Protein AF-A0A7W1LJZ8-F1 (afdb_monomer)

Sequence (219 aa):
MTGTGGAAAAEMPLIHRIFRSEFAGLGRLVTEVDPADEARVSAVADHLRFMLDGLHMHHTTEDDLVWPQLLERAGMDAPKVERMEQQHQRIDAAVAGIRTAAATWTSAAAPDTAAALAERIGEFLGTLTEHLDEEERDVVPLIDEHLSEEEWAQVGCAGFAKFTPAQRWIATGQMVEVATDEEAAMMFGKLPPPVKVLWRLVGKRKYRRYIEPIRGARP

Mean predicted aligned error: 3.7 Å

pLDDT: mean 94.24, std 9.87, range [35.75, 98.69]

Foldseek 3Di:
DPDPADPLLLPLVLLLLLLLVQLVVLLVLLQPDDLVPLVLLVLSLVSLVLSLVLVLLLLVLCVVQPLVQCCVFVVVLNVLSVVLVVLVVVLVVLSVVLNVLSVVCSVRPDNVSSNVSSVSSVVSSVSSVVSSVSCSPRPSSSCRVRPDPVSVVVSVVSSLVPDDPLVNLQSLQSSVVRDDPVSNCVVCVPDDPVVVVCCVPPSNVSNCVSCCSNNNDDD

Nearest PDB structures (foldseek):
  3cax-assembly1_A-2  TM=5.804E-01  e=1.345E-02  Pyrococcus furiosus DSM 3638
  6xz3-assembly1_A-2  TM=7.331E-01  e=3.432E+00  Homo sapiens
  8dt0-assembly1_A  TM=6.330E-01  e=3.138E+00  synthetic construct
  8dt0-assembly2_B  TM=6.319E-01  e=7.336E+00  synthetic construct
  8uao-assembly1_B  TM=4.269E-01  e=8.388E+00  synthetic construct

Secondary structure (DSSP, 8-state):
------HHHHHHHHHHHHHHHHHHHHHHHHHHS-TT-HHHHHHHHHHHHHHHHHHHHHHHHHHHHTHHHHHHH-GGGHHHHHHHHHHHHHHHHHHHHHHHHHHHHHHS--HHHHHHHHHHHHHHHHHHHHHHHHHHHHTHHHHHHHS-HHHHHHHHHHHHHTS-HHHHHHHHHHHHHHS-HHHHHHHHHTS-HHHHHHIIIIIHHHHHHHHHHHH----

Radius of gyration: 18.27 Å; Cα contacts (8 Å, |Δi|>4): 179; chains: 1; bounding box: 45×28×55 Å

Solvent-accessible surface area (backbone atoms only — not comparable to full-atom values): 11909 Å² total; per-residue (Å²): 133,88,74,75,71,44,70,44,58,66,44,50,64,53,57,51,47,40,54,57,54,47,47,62,46,46,30,49,48,49,61,70,52,58,58,85,40,57,68,42,52,50,43,42,52,51,48,51,50,51,51,56,51,52,49,52,44,46,53,54,35,38,62,72,64,42,47,62,55,41,56,73,66,45,63,90,51,27,69,61,52,59,48,48,60,57,48,50,57,54,50,53,53,48,50,53,51,45,53,52,33,47,51,51,20,73,76,51,54,38,74,68,38,22,46,56,34,23,50,49,38,50,57,43,47,52,56,50,48,57,50,53,55,46,41,61,67,71,42,30,59,52,45,43,72,72,45,52,74,66,59,50,51,49,48,56,49,54,41,58,59,74,45,53,83,71,48,47,31,44,56,53,42,48,46,55,73,71,39,53,76,66,56,41,50,54,62,56,61,79,49,59,71,69,57,57,51,43,35,70,76,44,28,56,60,53,23,47,69,61,46,31,68,52,74,46,80,78,132

Structure (mmCIF, N/CA/C/O backbone):
data_AF-A0A7W1LJZ8-F1
#
_entry.id   AF-A0A7W1LJZ8-F1
#
loop_
_atom_site.group_PDB
_atom_site.id
_atom_site.type_symbol
_atom_site.label_atom_id
_atom_site.label_alt_id
_atom_site.label_comp_id
_atom_site.label_asym_id
_atom_site.label_entity_id
_atom_site.label_seq_id
_atom_site.pdbx_PDB_ins_code
_atom_site.Cartn_x
_atom_site.Cartn_y
_atom_site.Cartn_z
_atom_site.occupancy
_atom_site.B_iso_or_equiv
_atom_site.auth_seq_id
_atom_site.auth_comp_id
_atom_site.auth_asym_id
_atom_site.auth_atom_id
_atom_site.pdbx_PDB_model_num
ATOM 1 N N . MET A 1 1 ? -18.505 -15.200 24.884 1.00 37.59 1 MET A N 1
ATOM 2 C CA . MET A 1 1 ? -18.980 -14.181 23.931 1.00 37.59 1 MET A CA 1
ATOM 3 C C . MET A 1 1 ? -18.088 -14.294 22.717 1.00 37.59 1 MET A C 1
ATOM 5 O O . MET A 1 1 ? -16.929 -13.926 22.792 1.00 37.59 1 MET A O 1
ATOM 9 N N . THR A 1 2 ? -18.563 -14.959 21.671 1.00 35.75 2 THR A N 1
ATOM 10 C CA . THR A 1 2 ? -17.856 -15.056 20.392 1.00 35.75 2 THR A CA 1
ATOM 11 C C . THR A 1 2 ? -18.054 -13.723 19.686 1.00 35.75 2 THR A C 1
ATOM 13 O O . THR A 1 2 ? -19.106 -13.507 19.087 1.00 35.75 2 THR A O 1
ATOM 16 N N . GLY A 1 3 ? -17.114 -12.797 19.881 1.00 38.31 3 GLY A N 1
ATOM 17 C CA . GLY A 1 3 ? -17.127 -11.507 19.206 1.00 38.31 3 GLY A CA 1
ATOM 18 C C . GLY A 1 3 ? -17.064 -11.736 17.703 1.00 38.31 3 GLY A C 1
ATOM 19 O O . GLY A 1 3 ? -16.081 -12.256 17.187 1.00 38.31 3 GLY A O 1
ATOM 20 N N . THR A 1 4 ? -18.141 -11.398 17.006 1.00 49.75 4 THR A N 1
ATOM 21 C CA . THR A 1 4 ? -18.045 -10.979 15.611 1.00 49.75 4 THR A CA 1
ATOM 22 C C . THR A 1 4 ? -17.114 -9.769 15.602 1.00 49.75 4 THR A C 1
ATOM 24 O O . THR A 1 4 ? -17.400 -8.819 16.330 1.00 49.75 4 THR A O 1
ATOM 27 N N . GLY A 1 5 ? -15.989 -9.841 14.883 1.00 61.69 5 GLY A N 1
ATOM 28 C CA . GLY A 1 5 ? -15.012 -8.747 14.810 1.00 61.69 5 GLY A CA 1
ATOM 29 C C . GLY A 1 5 ? -15.675 -7.413 14.457 1.00 61.69 5 GLY A C 1
ATOM 30 O O . GLY A 1 5 ? -16.715 -7.398 13.790 1.00 61.69 5 GLY A O 1
ATOM 31 N N . GLY A 1 6 ? -15.113 -6.317 14.964 1.00 86.75 6 GLY A N 1
ATOM 32 C CA . GLY A 1 6 ? -15.615 -4.970 14.728 1.00 86.75 6 GLY A CA 1
ATOM 33 C C . GLY A 1 6 ? -15.244 -4.451 13.339 1.00 86.75 6 GLY A C 1
ATOM 34 O O . GLY A 1 6 ? -14.882 -5.202 12.427 1.00 86.75 6 GLY A O 1
ATOM 35 N N . ALA A 1 7 ? -15.397 -3.142 13.147 1.00 90.88 7 ALA A N 1
ATOM 36 C CA . ALA A 1 7 ? -15.165 -2.508 11.855 1.00 90.88 7 ALA A CA 1
ATOM 37 C C . ALA A 1 7 ? -13.699 -2.630 11.400 1.00 90.88 7 ALA A C 1
ATOM 39 O O . ALA A 1 7 ? -13.453 -2.848 10.212 1.00 90.88 7 ALA A O 1
ATOM 40 N N . ALA A 1 8 ? -12.732 -2.574 12.323 1.00 94.06 8 ALA A N 1
ATOM 41 C CA . ALA A 1 8 ? -11.320 -2.707 11.983 1.00 94.06 8 ALA A CA 1
ATOM 42 C C . ALA A 1 8 ? -10.991 -4.126 11.508 1.00 94.06 8 ALA A C 1
ATOM 44 O O . ALA A 1 8 ? -10.378 -4.283 10.450 1.00 94.06 8 ALA A O 1
ATOM 45 N N . ALA A 1 9 ? -11.488 -5.158 12.203 1.00 94.56 9 ALA A N 1
ATOM 46 C CA . ALA A 1 9 ? -11.330 -6.552 11.780 1.00 94.56 9 ALA A CA 1
ATOM 47 C C . ALA A 1 9 ? -11.980 -6.867 10.423 1.00 94.56 9 ALA A C 1
ATOM 49 O O . ALA A 1 9 ? -11.554 -7.803 9.746 1.00 94.56 9 ALA A O 1
ATOM 50 N N . ALA A 1 10 ? -12.989 -6.100 10.001 1.00 92.50 10 ALA A N 1
ATOM 51 C CA . ALA A 1 10 ? -13.596 -6.242 8.678 1.00 92.50 10 ALA A CA 1
ATOM 52 C C . ALA A 1 10 ? -12.837 -5.483 7.570 1.00 92.50 10 ALA A C 1
ATOM 54 O O . ALA A 1 10 ? -12.875 -5.892 6.409 1.00 92.50 10 ALA A O 1
ATOM 55 N N . GLU A 1 11 ? -12.177 -4.369 7.897 1.00 95.31 11 GLU A N 1
ATOM 56 C CA . GLU A 1 11 ? -11.593 -3.443 6.915 1.00 95.31 11 GLU A CA 1
ATOM 57 C C . GLU A 1 11 ? -10.090 -3.626 6.701 1.00 95.31 11 GLU A C 1
ATOM 59 O O . GLU A 1 11 ? -9.646 -3.643 5.550 1.00 95.31 11 GLU A O 1
ATOM 64 N N . MET A 1 12 ? -9.310 -3.785 7.775 1.00 97.12 12 MET A N 1
ATOM 65 C CA . MET A 1 12 ? -7.845 -3.883 7.694 1.00 97.12 12 MET A CA 1
ATOM 66 C C . MET A 1 12 ? -7.392 -5.068 6.833 1.00 97.12 12 MET A C 1
ATOM 68 O O . MET A 1 12 ? -6.660 -4.839 5.866 1.00 97.12 12 MET A O 1
ATOM 72 N N . PRO A 1 13 ? -7.912 -6.302 7.019 1.00 97.44 13 PRO A N 1
ATOM 73 C CA . PRO A 1 13 ? -7.515 -7.427 6.172 1.00 97.44 13 PRO A CA 1
ATOM 74 C C . PRO A 1 13 ? -7.819 -7.211 4.684 1.00 97.44 13 PRO A C 1
ATOM 76 O O . PRO A 1 13 ? -7.082 -7.692 3.820 1.00 97.44 13 PRO A O 1
ATOM 79 N N . LEU A 1 14 ? -8.891 -6.478 4.355 1.00 97.38 14 LEU A N 1
ATOM 80 C CA . LEU A 1 14 ? -9.219 -6.139 2.971 1.00 97.38 14 LEU A CA 1
ATOM 81 C C . LEU A 1 14 ? -8.184 -5.178 2.374 1.00 97.38 14 LEU A C 1
ATOM 83 O O . LEU A 1 14 ? -7.712 -5.408 1.259 1.00 97.38 14 LEU A O 1
ATOM 87 N N . ILE A 1 15 ? -7.820 -4.122 3.106 1.00 97.25 15 ILE A N 1
ATOM 88 C CA . ILE A 1 15 ? -6.793 -3.158 2.683 1.00 97.25 15 ILE A CA 1
ATOM 89 C C . ILE A 1 15 ? -5.443 -3.869 2.532 1.00 97.25 15 ILE A C 1
ATOM 91 O O . ILE A 1 15 ? -4.799 -3.764 1.487 1.00 97.25 15 ILE A O 1
ATOM 95 N N . HIS A 1 16 ? -5.054 -4.682 3.512 1.00 98.62 16 HIS A N 1
ATOM 96 C CA . HIS A 1 16 ? -3.787 -5.409 3.503 1.00 98.62 16 HIS A CA 1
ATOM 97 C C . HIS A 1 16 ? -3.702 -6.418 2.350 1.00 98.62 16 HIS A C 1
ATOM 99 O O . HIS A 1 16 ? -2.638 -6.624 1.758 1.00 98.62 16 HIS A O 1
ATOM 105 N N . ARG A 1 17 ? -4.830 -7.029 1.961 1.00 98.25 17 ARG A N 1
ATOM 106 C CA . ARG A 1 17 ? -4.904 -7.917 0.788 1.00 98.25 17 ARG A CA 1
ATOM 107 C C . ARG A 1 17 ? -4.565 -7.193 -0.514 1.00 98.25 17 ARG A C 1
ATOM 109 O O . ARG A 1 17 ? -3.970 -7.816 -1.396 1.00 98.25 17 ARG A O 1
ATOM 116 N N . ILE A 1 18 ? -4.881 -5.898 -0.627 1.00 98.19 18 ILE A N 1
ATOM 117 C CA . ILE A 1 18 ? -4.463 -5.075 -1.771 1.00 98.19 18 ILE A CA 1
ATOM 118 C C . ILE A 1 18 ? -2.936 -5.059 -1.838 1.00 98.19 18 ILE A C 1
ATOM 120 O O . ILE A 1 18 ? -2.376 -5.458 -2.855 1.00 98.19 18 ILE A O 1
ATOM 124 N N . PHE A 1 19 ? -2.253 -4.680 -0.753 1.00 98.56 19 PHE A N 1
ATOM 125 C CA . PHE A 1 19 ? -0.790 -4.606 -0.737 1.00 98.56 19 PHE A CA 1
ATOM 126 C C . PHE A 1 19 ? -0.137 -5.955 -1.044 1.00 98.56 19 PHE A C 1
ATOM 128 O O . PHE A 1 19 ? 0.712 -6.028 -1.936 1.00 98.56 19 PHE A O 1
ATOM 135 N N . ARG A 1 20 ? -0.589 -7.035 -0.390 1.00 98.25 20 ARG A N 1
ATOM 136 C CA . ARG A 1 20 ? -0.075 -8.392 -0.644 1.00 98.25 20 ARG A CA 1
ATOM 137 C C . ARG A 1 20 ? -0.218 -8.783 -2.119 1.00 98.25 20 ARG A C 1
ATOM 139 O O . ARG A 1 20 ? 0.751 -9.214 -2.744 1.00 98.25 20 ARG A O 1
ATOM 146 N N . SER A 1 21 ? -1.410 -8.606 -2.694 1.00 96.94 21 SER A N 1
ATOM 147 C CA . SER A 1 21 ? -1.686 -8.972 -4.090 1.00 96.94 21 SER A CA 1
ATOM 148 C C . SER A 1 21 ? -0.890 -8.122 -5.084 1.00 96.94 21 SER A C 1
ATOM 150 O O . SER A 1 21 ? -0.349 -8.642 -6.063 1.00 96.94 21 SER A O 1
ATOM 152 N N . GLU A 1 22 ? -0.821 -6.814 -4.852 1.00 97.38 22 GLU A N 1
ATOM 153 C CA . GLU A 1 22 ? -0.192 -5.865 -5.768 1.00 97.38 22 GLU A CA 1
ATOM 154 C C . GLU A 1 22 ? 1.328 -6.003 -5.792 1.00 97.38 22 GLU A C 1
ATOM 156 O O . GLU A 1 22 ? 1.901 -6.121 -6.874 1.00 97.38 22 GLU A O 1
ATOM 161 N N . PHE A 1 23 ? 1.995 -6.075 -4.635 1.00 98.19 23 PHE A N 1
ATOM 162 C CA . PHE A 1 23 ? 3.450 -6.258 -4.601 1.00 98.19 23 PHE A CA 1
ATOM 163 C C . PHE A 1 23 ? 3.869 -7.630 -5.150 1.00 98.19 23 PHE A C 1
ATOM 165 O O . PHE A 1 23 ? 4.846 -7.713 -5.898 1.00 98.19 23 PHE A O 1
ATOM 172 N N . ALA A 1 24 ? 3.080 -8.685 -4.903 1.00 94.88 24 ALA A N 1
ATOM 173 C CA . ALA A 1 24 ? 3.297 -9.988 -5.537 1.00 94.88 24 ALA A CA 1
ATOM 174 C C . ALA A 1 24 ? 3.168 -9.925 -7.070 1.00 94.88 24 ALA A C 1
ATOM 176 O O . ALA A 1 24 ? 3.913 -10.592 -7.790 1.00 94.88 24 ALA A O 1
ATOM 177 N N . GLY A 1 25 ? 2.212 -9.145 -7.584 1.00 96.25 25 GLY A N 1
ATOM 178 C CA . GLY A 1 25 ? 2.038 -8.916 -9.018 1.00 96.25 25 GLY A CA 1
ATOM 179 C C . GLY A 1 25 ? 3.164 -8.081 -9.629 1.00 96.25 25 GLY A C 1
ATOM 180 O O . GLY A 1 25 ? 3.701 -8.450 -10.672 1.00 96.25 25 GLY A O 1
ATOM 181 N N . LEU A 1 26 ? 3.551 -6.991 -8.967 1.00 97.44 26 LEU A N 1
ATOM 182 C CA . LEU A 1 26 ? 4.568 -6.045 -9.427 1.00 97.44 26 LEU A CA 1
ATOM 183 C C . LEU A 1 26 ? 5.937 -6.700 -9.629 1.00 97.44 26 LEU A C 1
ATOM 185 O O . LEU A 1 26 ? 6.568 -6.443 -10.651 1.00 97.44 26 LEU A O 1
ATOM 189 N N . GLY A 1 27 ? 6.363 -7.594 -8.728 1.00 94.25 27 GLY A N 1
ATOM 190 C CA . GLY A 1 27 ? 7.623 -8.329 -8.900 1.00 94.25 27 GLY A CA 1
ATOM 191 C C . GLY A 1 27 ? 7.672 -9.139 -10.206 1.00 94.25 27 GLY A C 1
ATOM 192 O O . GLY A 1 27 ? 8.699 -9.173 -10.882 1.00 94.25 27 GLY A O 1
ATOM 193 N N . ARG A 1 28 ? 6.539 -9.728 -10.619 1.00 95.19 28 ARG A N 1
ATOM 194 C CA . ARG A 1 28 ? 6.430 -10.430 -11.911 1.00 95.19 28 ARG A CA 1
ATOM 195 C C . ARG A 1 28 ? 6.372 -9.460 -13.085 1.00 95.19 28 ARG A C 1
ATOM 197 O O . ARG A 1 28 ? 7.121 -9.615 -14.040 1.00 95.19 28 ARG A O 1
ATOM 204 N N . LEU A 1 29 ? 5.540 -8.423 -12.998 1.00 96.62 29 LEU A N 1
ATOM 205 C CA . LEU A 1 29 ? 5.370 -7.450 -14.084 1.00 96.62 29 LEU A CA 1
ATOM 206 C C . LEU A 1 29 ? 6.682 -6.758 -14.470 1.00 96.62 29 LEU A C 1
ATOM 208 O O . LEU A 1 29 ? 6.923 -6.536 -15.654 1.00 96.62 29 LEU A O 1
ATOM 212 N N . VAL A 1 30 ? 7.530 -6.450 -13.486 1.00 97.06 30 VAL A N 1
ATOM 213 C CA . VAL A 1 30 ? 8.853 -5.851 -13.712 1.00 97.06 30 VAL A CA 1
ATOM 214 C C . VAL A 1 30 ? 9.759 -6.763 -14.543 1.00 97.06 30 VAL A C 1
ATOM 216 O O . VAL A 1 30 ? 10.524 -6.260 -15.357 1.00 97.06 30 VAL A O 1
ATOM 219 N N . THR A 1 31 ? 9.683 -8.085 -14.370 1.00 96.19 31 THR A N 1
ATOM 220 C CA . THR A 1 31 ? 10.539 -9.036 -15.107 1.00 96.19 31 THR A CA 1
ATOM 221 C C . THR A 1 31 ? 9.946 -9.481 -16.445 1.00 96.19 31 THR A C 1
ATOM 223 O O . THR A 1 31 ? 10.689 -9.892 -17.331 1.00 96.19 31 THR A O 1
ATOM 226 N N . GLU A 1 32 ? 8.626 -9.383 -16.615 1.00 94.81 32 GLU A N 1
ATOM 227 C CA . GLU A 1 32 ? 7.910 -9.783 -17.836 1.00 94.81 32 GLU A CA 1
ATOM 228 C C . GLU A 1 32 ? 7.795 -8.675 -18.893 1.00 94.81 32 GLU A C 1
ATOM 230 O O . GLU A 1 32 ? 7.461 -8.950 -20.049 1.00 94.81 32 GLU A O 1
ATOM 235 N 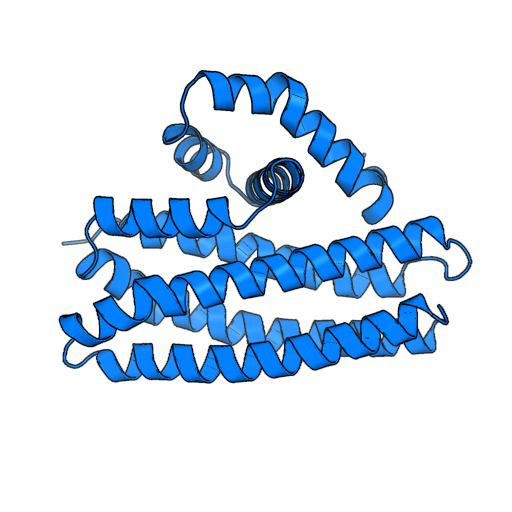N . VAL A 1 33 ? 7.991 -7.412 -18.513 1.00 95.00 33 VAL A N 1
ATOM 236 C CA . VAL A 1 33 ? 7.903 -6.287 -19.449 1.00 95.00 33 VAL A CA 1
ATOM 237 C C . VAL A 1 33 ? 9.088 -6.284 -20.413 1.00 95.00 33 VAL A C 1
ATOM 239 O O . VAL A 1 33 ? 10.237 -6.449 -20.010 1.00 95.00 33 VAL A O 1
ATOM 242 N N . ASP A 1 34 ? 8.799 -6.081 -21.699 1.00 95.38 34 ASP A N 1
ATOM 243 C CA . ASP A 1 34 ? 9.831 -5.868 -22.710 1.00 95.38 34 ASP A CA 1
ATOM 244 C C . ASP A 1 34 ? 10.564 -4.549 -22.401 1.00 95.38 34 ASP A C 1
ATOM 246 O O . ASP A 1 34 ? 9.910 -3.503 -22.374 1.00 95.38 34 ASP A O 1
ATOM 250 N N . PRO A 1 35 ? 11.894 -4.553 -22.178 1.00 95.44 35 PRO A N 1
ATOM 251 C CA . PRO A 1 35 ? 12.648 -3.329 -21.921 1.00 95.44 35 PRO A CA 1
ATOM 252 C C . PRO A 1 35 ? 12.555 -2.284 -23.043 1.00 95.44 35 PRO A C 1
ATOM 254 O O . PRO A 1 35 ? 12.786 -1.105 -22.783 1.00 95.44 35 PRO A O 1
ATOM 257 N N . ALA A 1 36 ? 12.222 -2.694 -24.274 1.00 96.12 36 ALA A N 1
ATOM 258 C CA . ALA A 1 36 ? 12.006 -1.783 -25.397 1.00 96.12 36 ALA A CA 1
ATOM 259 C C . ALA A 1 36 ? 10.617 -1.110 -25.387 1.00 96.12 36 ALA A C 1
ATOM 261 O O . ALA A 1 36 ? 10.405 -0.128 -26.100 1.00 96.12 36 ALA A O 1
ATOM 262 N N . ASP A 1 37 ? 9.666 -1.607 -24.589 1.00 96.19 37 ASP A N 1
ATOM 263 C CA . ASP A 1 37 ? 8.347 -0.997 -24.407 1.00 96.19 37 ASP A CA 1
ATOM 264 C C . ASP A 1 37 ? 8.405 0.073 -23.306 1.00 96.19 37 ASP A C 1
ATOM 266 O O . ASP A 1 37 ? 7.945 -0.116 -22.177 1.00 96.19 37 ASP A O 1
ATOM 270 N N . GLU A 1 38 ? 8.987 1.228 -23.645 1.00 95.94 38 GLU A N 1
ATOM 271 C CA . GLU A 1 38 ? 9.154 2.363 -22.724 1.00 95.94 38 GLU A CA 1
ATOM 272 C C . GLU A 1 38 ? 7.828 2.797 -22.074 1.00 95.94 38 GLU A C 1
ATOM 274 O O . GLU A 1 38 ? 7.790 3.178 -20.900 1.00 95.94 38 GLU A O 1
ATOM 279 N N . ALA A 1 39 ? 6.720 2.707 -22.818 1.00 95.69 39 ALA A N 1
ATOM 280 C CA . ALA A 1 39 ? 5.401 3.075 -22.320 1.00 95.69 39 ALA A CA 1
ATOM 281 C C . ALA A 1 39 ? 4.935 2.121 -21.212 1.00 95.69 39 ALA A C 1
ATOM 283 O O . ALA A 1 39 ? 4.439 2.573 -20.175 1.00 95.69 39 ALA A O 1
ATOM 284 N N . ARG A 1 40 ? 5.116 0.809 -21.400 1.00 96.06 40 ARG A N 1
ATOM 285 C CA . ARG A 1 40 ? 4.757 -0.189 -20.388 1.00 96.06 40 ARG A CA 1
ATOM 286 C C . ARG A 1 40 ? 5.716 -0.181 -19.201 1.00 96.06 40 ARG A C 1
ATOM 288 O O . ARG A 1 40 ? 5.242 -0.286 -18.071 1.00 96.06 40 ARG A O 1
ATOM 295 N N . VAL A 1 41 ? 7.018 0.023 -19.425 1.00 97.44 41 VAL A N 1
ATOM 296 C CA . VAL A 1 41 ? 8.004 0.240 -18.348 1.00 97.44 41 VAL A CA 1
ATOM 297 C C . VAL A 1 41 ? 7.565 1.407 -17.462 1.00 97.44 41 VAL A C 1
ATOM 299 O O . VAL A 1 41 ? 7.418 1.239 -16.250 1.00 97.44 41 VAL A O 1
ATOM 302 N N . SER A 1 42 ? 7.253 2.562 -18.063 1.00 96.88 42 SER A N 1
ATOM 303 C CA . SER A 1 42 ? 6.775 3.738 -17.325 1.00 96.88 42 SER A CA 1
ATOM 304 C C . SER A 1 42 ? 5.468 3.461 -16.581 1.00 96.88 42 SER A C 1
ATOM 306 O O . SER A 1 42 ? 5.330 3.860 -15.427 1.00 96.88 42 SER A O 1
ATOM 308 N N . ALA A 1 43 ? 4.511 2.763 -17.202 1.00 97.56 43 ALA A N 1
ATOM 309 C CA . ALA A 1 43 ? 3.230 2.450 -16.570 1.00 97.56 43 ALA A CA 1
ATOM 310 C C . ALA A 1 43 ? 3.393 1.544 -15.335 1.00 97.56 43 ALA A C 1
ATOM 312 O O . ALA A 1 43 ? 2.772 1.794 -14.300 1.00 97.56 43 ALA A O 1
ATOM 313 N N . VAL A 1 44 ? 4.246 0.517 -15.418 1.00 98.19 44 VAL A N 1
ATOM 314 C CA . VAL A 1 44 ? 4.564 -0.372 -14.289 1.00 98.19 44 VAL A CA 1
ATOM 315 C C . VAL A 1 44 ? 5.318 0.387 -13.192 1.00 98.19 44 VAL A C 1
ATOM 317 O O . VAL A 1 44 ? 4.977 0.242 -12.018 1.00 98.19 44 VAL A O 1
ATOM 320 N N . ALA A 1 45 ? 6.285 1.241 -13.547 1.00 98.06 45 ALA A N 1
ATOM 321 C CA . ALA A 1 45 ? 7.013 2.073 -12.587 1.00 98.06 45 ALA A CA 1
ATOM 322 C C . ALA A 1 45 ? 6.086 3.052 -11.844 1.00 98.06 45 ALA A C 1
ATOM 324 O O . ALA A 1 45 ? 6.150 3.174 -10.617 1.00 98.06 45 ALA A O 1
ATOM 325 N N . ASP A 1 46 ? 5.177 3.712 -12.565 1.00 98.06 46 ASP A N 1
ATOM 326 C CA . ASP A 1 46 ? 4.176 4.605 -11.980 1.00 98.06 46 ASP A CA 1
ATOM 327 C C . ASP A 1 46 ? 3.197 3.861 -11.070 1.00 98.06 46 ASP A C 1
ATOM 329 O O . ASP A 1 46 ? 2.784 4.392 -10.036 1.00 98.06 46 ASP A O 1
ATOM 333 N N . HIS A 1 47 ? 2.843 2.625 -11.423 1.00 98.50 47 HIS A N 1
ATOM 334 C CA . HIS A 1 47 ? 2.010 1.779 -10.579 1.00 98.50 47 HIS A CA 1
ATOM 335 C C . HIS A 1 47 ? 2.723 1.346 -9.299 1.00 98.50 47 HIS A C 1
ATOM 337 O O . HIS A 1 47 ? 2.152 1.463 -8.216 1.00 98.50 47 HIS A O 1
ATOM 343 N N . LEU A 1 48 ? 3.986 0.925 -9.400 1.00 98.69 48 LEU A N 1
ATOM 344 C CA . LEU A 1 48 ? 4.817 0.623 -8.237 1.00 98.69 48 LEU A CA 1
ATOM 345 C C . LEU A 1 48 ? 4.909 1.836 -7.308 1.00 98.69 48 LEU A C 1
ATOM 347 O O . LEU A 1 48 ? 4.685 1.711 -6.107 1.00 98.69 48 LEU A O 1
ATOM 351 N N . ARG A 1 49 ? 5.172 3.025 -7.860 1.00 98.50 49 ARG A N 1
ATOM 352 C CA . ARG A 1 49 ? 5.199 4.273 -7.088 1.00 98.50 49 ARG A CA 1
ATOM 353 C C . ARG A 1 49 ? 3.865 4.542 -6.399 1.00 98.50 49 ARG A C 1
ATOM 355 O O . ARG A 1 49 ? 3.864 4.830 -5.209 1.00 98.50 49 ARG A O 1
ATOM 362 N N . PHE A 1 50 ? 2.750 4.393 -7.113 1.00 98.50 50 PHE A N 1
ATOM 363 C CA . PHE A 1 50 ? 1.415 4.532 -6.532 1.00 98.50 50 PHE A CA 1
ATOM 364 C C . PHE A 1 50 ? 1.194 3.569 -5.353 1.00 98.50 50 PHE A C 1
ATOM 366 O O . PHE A 1 50 ? 0.664 3.989 -4.327 1.00 98.50 50 PHE A O 1
ATOM 373 N N . MET A 1 51 ? 1.632 2.312 -5.468 1.00 98.62 51 MET A N 1
ATOM 374 C CA . MET A 1 51 ? 1.508 1.324 -4.391 1.00 98.62 51 MET A CA 1
ATOM 375 C C . MET A 1 51 ? 2.375 1.649 -3.177 1.00 98.62 51 MET A C 1
ATOM 377 O O . MET A 1 51 ? 1.900 1.553 -2.048 1.00 98.62 51 MET A O 1
ATOM 381 N N . LEU A 1 52 ? 3.622 2.072 -3.396 1.00 98.69 52 LEU A N 1
ATOM 382 C CA . LEU A 1 52 ? 4.524 2.490 -2.319 1.00 98.69 52 LEU A CA 1
ATOM 383 C C . LEU A 1 52 ? 4.018 3.758 -1.617 1.00 98.69 52 LEU A C 1
ATOM 385 O O . LEU A 1 52 ? 4.114 3.863 -0.398 1.00 98.69 52 LEU A O 1
ATOM 389 N N . ASP A 1 53 ? 3.477 4.719 -2.373 1.00 98.38 53 ASP A N 1
ATOM 390 C CA . ASP A 1 53 ? 2.858 5.925 -1.817 1.00 98.38 53 ASP A CA 1
ATOM 391 C C . ASP A 1 53 ? 1.612 5.554 -0.997 1.00 98.38 53 ASP A C 1
ATOM 393 O O . ASP A 1 53 ? 1.465 6.011 0.132 1.00 98.38 53 ASP A O 1
ATOM 397 N N . GLY A 1 54 ? 0.752 4.676 -1.526 1.00 98.38 54 GLY A N 1
ATOM 398 C CA . GLY A 1 54 ? -0.446 4.196 -0.834 1.00 98.38 54 GLY A CA 1
ATOM 399 C C . GLY A 1 54 ? -0.140 3.471 0.477 1.00 98.38 54 GLY A C 1
ATOM 400 O O . GLY A 1 54 ? -0.822 3.715 1.469 1.00 98.38 54 GLY A O 1
ATOM 401 N N . LEU A 1 55 ? 0.905 2.638 0.505 1.00 98.62 55 LEU A N 1
ATOM 402 C CA . LEU A 1 55 ? 1.348 1.964 1.727 1.00 98.62 55 LEU A CA 1
ATOM 403 C C . LEU A 1 55 ? 1.854 2.964 2.769 1.00 98.62 55 LEU A C 1
ATOM 405 O O . LEU A 1 55 ? 1.451 2.914 3.923 1.00 98.62 55 LEU A O 1
ATOM 409 N N . HIS A 1 56 ? 2.681 3.922 2.352 1.00 98.19 56 HIS A N 1
ATOM 410 C CA . HIS A 1 56 ? 3.156 4.969 3.254 1.00 98.19 56 HIS A CA 1
ATOM 411 C C . HIS A 1 56 ? 1.995 5.810 3.811 1.00 98.19 56 HIS A C 1
ATOM 413 O O . HIS A 1 56 ? 1.973 6.161 4.988 1.00 98.19 56 HIS A O 1
ATOM 419 N N . MET A 1 57 ? 0.989 6.115 2.987 1.00 98.06 57 MET A N 1
ATOM 420 C CA . MET A 1 57 ? -0.213 6.828 3.430 1.00 98.06 57 MET A CA 1
ATOM 421 C C . MET A 1 57 ? -1.022 6.025 4.455 1.00 98.06 57 MET A C 1
ATOM 423 O O . MET A 1 57 ? -1.584 6.638 5.359 1.00 98.06 57 MET A O 1
ATOM 427 N N . HIS A 1 58 ? -1.087 4.701 4.316 1.00 98.25 58 HIS A N 1
ATOM 428 C CA . HIS A 1 58 ? -1.718 3.792 5.276 1.00 98.25 58 HIS A CA 1
ATOM 429 C C . HIS A 1 58 ? -0.966 3.787 6.610 1.00 98.25 58 HIS A C 1
ATOM 431 O O . HIS A 1 58 ? -1.537 4.258 7.590 1.00 98.25 58 HIS A O 1
ATOM 437 N N . HIS A 1 59 ? 0.330 3.464 6.609 1.00 98.44 59 HIS A N 1
ATOM 438 C CA . HIS A 1 59 ? 1.139 3.426 7.835 1.00 98.44 59 HIS A CA 1
ATOM 439 C C . HIS A 1 59 ? 1.160 4.767 8.566 1.00 98.44 59 HIS A C 1
ATOM 441 O O . HIS A 1 59 ? 0.890 4.833 9.757 1.00 98.44 59 HIS A O 1
ATOM 447 N N . THR A 1 60 ? 1.351 5.878 7.845 1.00 97.94 60 THR A N 1
ATOM 448 C CA . THR A 1 60 ? 1.292 7.208 8.479 1.00 97.94 60 THR A CA 1
ATOM 449 C C . THR A 1 60 ? -0.094 7.539 9.029 1.00 97.94 60 THR A C 1
ATOM 451 O O . THR A 1 60 ? -0.223 8.384 9.899 1.00 97.94 60 THR A O 1
ATOM 454 N N . THR A 1 61 ? -1.166 6.934 8.509 1.00 98.44 61 THR A N 1
ATOM 455 C CA . THR A 1 61 ? -2.505 7.114 9.088 1.00 98.44 61 THR A CA 1
ATOM 456 C C . THR A 1 61 ? -2.637 6.354 10.404 1.00 98.44 61 THR A C 1
ATOM 458 O O . THR A 1 61 ? -3.215 6.905 11.339 1.00 98.44 61 THR A O 1
ATOM 461 N N . GLU A 1 62 ? -2.086 5.142 10.509 1.00 98.31 62 GLU A N 1
ATOM 462 C CA . GLU A 1 62 ? -1.998 4.448 11.797 1.00 98.31 62 GLU A CA 1
ATOM 463 C C . GLU A 1 62 ? -1.100 5.182 12.792 1.00 98.31 62 GLU A C 1
ATOM 465 O O . GLU A 1 62 ? -1.520 5.405 13.927 1.00 98.31 62 GLU A O 1
ATOM 470 N N . ASP A 1 63 ? 0.086 5.613 12.357 1.00 97.94 63 ASP A N 1
ATOM 471 C CA . ASP A 1 63 ? 1.047 6.330 13.199 1.00 97.94 63 ASP A CA 1
ATOM 472 C C . ASP A 1 63 ? 0.443 7.607 13.787 1.00 97.94 63 ASP A C 1
ATOM 474 O O . ASP A 1 63 ? 0.624 7.909 14.966 1.00 97.94 63 ASP A O 1
ATOM 478 N N . ASP A 1 64 ? -0.319 8.343 12.975 1.00 97.88 64 ASP A N 1
ATOM 479 C CA . ASP A 1 64 ? -0.904 9.613 13.390 1.00 97.88 64 ASP A CA 1
ATOM 480 C C . ASP A 1 64 ? -2.175 9.433 14.240 1.00 97.88 64 ASP A C 1
ATOM 482 O O . ASP A 1 64 ? -2.443 10.255 15.121 1.00 97.88 64 ASP A O 1
ATOM 486 N N . LEU A 1 65 ? -3.003 8.416 13.954 1.00 98.00 65 LEU A N 1
ATOM 487 C CA . LEU A 1 65 ? -4.384 8.351 14.461 1.00 98.00 65 LEU A CA 1
ATOM 488 C C . LEU A 1 65 ? -4.736 7.087 15.253 1.00 98.00 65 LEU A C 1
ATOM 490 O O . LEU A 1 65 ? -5.706 7.120 16.011 1.00 98.00 65 LEU A O 1
ATOM 494 N N . VAL A 1 66 ? -3.989 5.993 15.097 1.00 98.00 66 VAL A N 1
ATOM 495 C CA . VAL A 1 66 ? -4.284 4.701 15.740 1.00 98.00 66 VAL A CA 1
ATOM 496 C C . VAL A 1 66 ? -3.326 4.443 16.898 1.00 98.00 66 VAL A C 1
ATOM 498 O O . VAL A 1 66 ? -3.781 4.293 18.035 1.00 98.00 66 VAL A O 1
ATOM 501 N N . TRP A 1 67 ? -2.010 4.446 16.658 1.00 97.12 67 TRP A N 1
ATOM 502 C CA . TRP A 1 67 ? -1.017 4.114 17.689 1.00 97.12 67 TRP A CA 1
ATOM 503 C C . TRP A 1 67 ? -1.096 5.008 18.923 1.00 97.12 67 TRP A C 1
ATOM 505 O O . TRP A 1 67 ? -1.141 4.450 20.021 1.00 97.12 67 TRP A O 1
ATOM 515 N N . PRO A 1 68 ? -1.227 6.347 18.813 1.00 97.50 68 PRO A N 1
ATOM 516 C CA . PRO A 1 68 ? -1.325 7.199 19.995 1.00 97.50 68 PRO A CA 1
ATOM 517 C C . PRO A 1 68 ? -2.527 6.843 20.879 1.00 97.50 68 PRO A C 1
ATOM 519 O O . PRO A 1 68 ? -2.411 6.821 22.103 1.00 97.50 68 PRO A O 1
ATOM 522 N N . GLN A 1 69 ? -3.665 6.499 20.263 1.00 97.31 69 GLN A N 1
ATOM 523 C CA . GLN A 1 69 ? -4.880 6.115 20.984 1.00 97.31 69 GLN A CA 1
ATOM 524 C C . GLN A 1 69 ? -4.715 4.761 21.677 1.00 97.31 69 GLN A C 1
ATOM 526 O O . GLN A 1 69 ? -5.117 4.598 22.829 1.00 97.31 69 GLN A O 1
ATOM 531 N N . LEU A 1 70 ? -4.104 3.784 21.000 1.00 97.19 70 LEU A N 1
ATOM 532 C CA . LEU A 1 70 ? -3.867 2.471 21.595 1.00 97.19 70 LEU A CA 1
ATOM 533 C C . LEU A 1 70 ? -2.810 2.521 22.701 1.00 97.19 70 LEU A C 1
ATOM 535 O O . LEU A 1 70 ? -3.001 1.885 23.731 1.00 97.19 70 LEU A O 1
ATOM 539 N N . LEU A 1 71 ? -1.741 3.304 22.551 1.00 96.75 71 LEU A N 1
ATOM 540 C CA . LEU A 1 71 ? -0.736 3.481 23.606 1.00 96.75 71 LEU A CA 1
ATOM 541 C C . LEU A 1 71 ? -1.339 4.105 24.874 1.00 96.75 71 LEU A C 1
ATOM 543 O O . LEU A 1 71 ? -0.944 3.744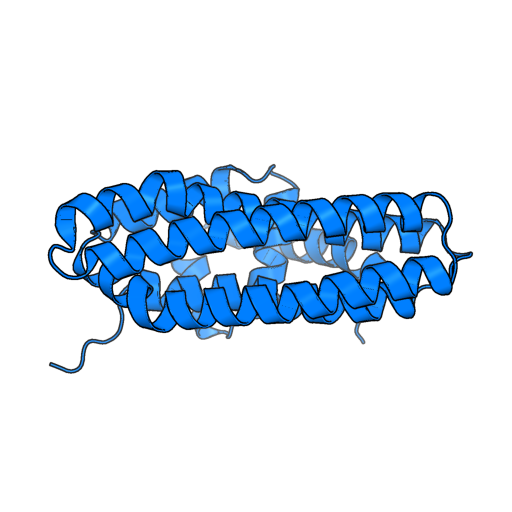 25.982 1.00 96.75 71 LEU A O 1
ATOM 547 N N . GLU A 1 72 ? -2.324 4.996 24.730 1.00 97.12 72 GLU A N 1
ATOM 548 C CA . GLU A 1 72 ? -3.053 5.569 25.866 1.00 97.12 72 GLU A CA 1
ATOM 549 C C . GLU A 1 72 ? -4.015 4.559 26.525 1.00 97.12 72 GLU A C 1
ATOM 551 O O . GLU A 1 72 ? -4.165 4.556 27.750 1.00 97.12 72 GLU A O 1
ATOM 556 N N . ARG A 1 73 ? -4.671 3.696 25.734 1.00 97.31 73 ARG A N 1
ATOM 557 C CA . ARG A 1 73 ? -5.845 2.912 26.175 1.00 97.31 73 ARG A CA 1
ATOM 558 C C . ARG A 1 73 ? -5.582 1.421 26.418 1.00 97.31 73 ARG A C 1
ATOM 560 O O . ARG A 1 73 ? -6.261 0.831 27.255 1.00 97.31 73 ARG A O 1
ATOM 567 N N 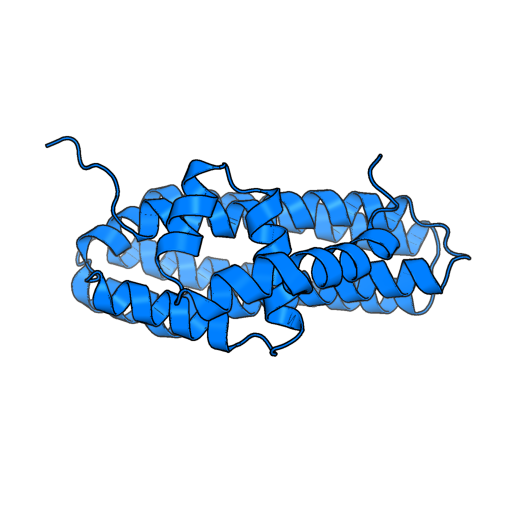. ALA A 1 74 ? -4.609 0.816 25.735 1.00 92.06 74 ALA A N 1
ATOM 568 C CA . ALA A 1 74 ? -4.402 -0.639 25.703 1.00 92.06 74 ALA A CA 1
ATOM 569 C C . ALA A 1 74 ? -3.629 -1.199 26.914 1.00 92.06 74 ALA A C 1
ATOM 571 O O . ALA A 1 74 ? -3.490 -2.413 27.073 1.00 92.06 74 ALA A O 1
ATOM 572 N N . GLY A 1 75 ? -3.113 -0.338 27.797 1.00 93.62 75 GLY A N 1
ATOM 573 C CA . GLY A 1 75 ? -2.489 -0.751 29.056 1.00 93.62 75 GLY A CA 1
ATOM 574 C C . GLY A 1 75 ? -1.338 -1.748 28.866 1.00 93.62 75 GLY A C 1
ATOM 575 O O . GLY A 1 75 ? -0.285 -1.399 28.342 1.00 93.62 75 GLY A O 1
ATOM 576 N N . MET A 1 76 ? -1.523 -2.996 29.317 1.00 91.50 76 MET A N 1
ATOM 577 C CA . MET A 1 76 ? -0.486 -4.040 29.240 1.00 91.50 76 MET A CA 1
ATOM 578 C C . MET A 1 76 ? -0.151 -4.477 27.806 1.00 91.50 76 MET A C 1
ATOM 580 O O . MET A 1 76 ? 0.900 -5.085 27.604 1.00 91.50 76 MET A O 1
ATOM 584 N N . ASP A 1 77 ? -1.003 -4.164 26.828 1.00 94.81 77 ASP A N 1
ATOM 585 C CA . ASP A 1 77 ? -0.788 -4.492 25.418 1.00 94.81 77 ASP A CA 1
ATOM 586 C C . ASP A 1 77 ? -0.019 -3.407 24.641 1.00 94.81 77 ASP A C 1
ATOM 588 O O . ASP A 1 77 ? 0.350 -3.638 23.489 1.00 94.81 77 ASP A O 1
ATOM 592 N N . ALA A 1 78 ? 0.319 -2.271 25.268 1.00 93.50 78 ALA A N 1
ATOM 593 C CA . ALA A 1 78 ? 1.119 -1.204 24.650 1.00 93.50 78 ALA A CA 1
ATOM 594 C C . ALA A 1 78 ? 2.420 -1.690 23.961 1.00 93.50 78 ALA A C 1
ATOM 596 O O . ALA A 1 78 ? 2.692 -1.229 22.852 1.00 93.50 78 ALA A O 1
ATOM 597 N N . PRO A 1 79 ? 3.178 -2.678 24.493 1.00 96.69 79 PRO A N 1
ATOM 598 C CA . PRO A 1 79 ? 4.368 -3.194 23.807 1.00 96.69 79 PRO A CA 1
ATOM 599 C C . PRO A 1 79 ? 4.103 -3.807 22.420 1.00 96.69 79 PRO A C 1
ATOM 601 O O . PRO A 1 79 ? 5.016 -3.873 21.597 1.00 96.69 79 PRO A O 1
ATOM 604 N N . LYS A 1 80 ? 2.876 -4.274 22.137 1.00 96.69 80 LYS A N 1
ATOM 605 C CA . LYS A 1 80 ? 2.494 -4.752 20.794 1.00 96.69 80 LYS A CA 1
ATOM 606 C C . LYS A 1 80 ? 2.407 -3.590 19.805 1.00 96.69 80 LYS A C 1
ATOM 608 O O . LYS A 1 80 ? 2.852 -3.729 18.671 1.00 96.69 80 LYS A O 1
ATOM 613 N N . VAL A 1 81 ? 1.895 -2.444 20.254 1.00 95.88 81 VAL A N 1
ATOM 614 C CA . VAL A 1 81 ? 1.764 -1.220 19.451 1.00 95.88 81 VAL A CA 1
ATOM 615 C C . VAL A 1 81 ? 3.138 -0.605 19.175 1.00 95.88 81 VAL A C 1
ATOM 617 O O . VAL A 1 81 ? 3.468 -0.346 18.024 1.00 95.88 81 VAL A O 1
ATOM 620 N N . GLU A 1 82 ? 3.998 -0.493 20.194 1.00 95.19 82 GLU A N 1
ATOM 621 C CA . GLU A 1 82 ? 5.384 -0.004 20.033 1.00 95.19 82 GLU A CA 1
ATOM 622 C C . GLU A 1 82 ? 6.186 -0.848 19.026 1.00 95.19 82 GLU A C 1
ATOM 624 O O . GLU A 1 82 ? 7.088 -0.361 18.336 1.00 95.19 82 GLU A O 1
ATOM 629 N N . ARG A 1 83 ? 5.875 -2.148 18.935 1.00 96.75 83 ARG A N 1
ATOM 630 C CA . ARG A 1 83 ? 6.477 -3.037 17.942 1.00 96.75 83 ARG A CA 1
ATOM 631 C C . ARG A 1 83 ? 6.018 -2.709 16.518 1.00 96.75 83 ARG A C 1
ATOM 633 O O . ARG A 1 83 ? 6.848 -2.829 15.615 1.00 96.75 83 ARG A O 1
ATOM 640 N N . MET A 1 84 ? 4.767 -2.288 16.310 1.00 97.56 84 MET A N 1
ATOM 641 C CA . MET A 1 84 ? 4.276 -1.867 14.988 1.00 97.56 84 MET A CA 1
ATOM 642 C C . MET A 1 84 ? 5.028 -0.629 14.500 1.00 97.56 84 MET A C 1
ATOM 644 O O . MET A 1 84 ? 5.564 -0.648 13.395 1.00 97.56 84 MET A O 1
ATOM 648 N N . GLU A 1 85 ? 5.213 0.379 15.358 1.00 93.56 85 GLU A N 1
ATOM 649 C CA . GLU A 1 85 ? 5.992 1.584 15.022 1.00 93.56 85 GLU A CA 1
ATOM 650 C C . GLU A 1 85 ? 7.431 1.238 14.589 1.00 93.56 85 GLU A C 1
ATOM 652 O O . GLU A 1 85 ? 7.964 1.765 13.609 1.00 93.56 85 GLU A O 1
ATOM 657 N N . GLN A 1 86 ? 8.077 0.293 15.282 1.00 95.62 86 GLN A N 1
ATOM 658 C CA . GLN A 1 86 ? 9.415 -0.181 14.908 1.00 95.62 86 GLN A CA 1
ATOM 659 C C . GLN A 1 86 ? 9.422 -0.946 13.578 1.00 95.62 86 GLN A C 1
ATOM 661 O O . GLN A 1 86 ? 10.407 -0.887 12.834 1.00 95.62 86 GLN A O 1
ATOM 666 N N . GLN A 1 87 ? 8.360 -1.696 13.276 1.00 98.12 87 GLN A N 1
ATOM 667 C CA . GLN A 1 87 ? 8.212 -2.389 11.996 1.00 98.12 87 GLN A CA 1
ATOM 668 C C . GLN A 1 87 ? 7.970 -1.399 10.850 1.00 98.12 87 GLN A C 1
ATOM 670 O O . GLN A 1 87 ? 8.618 -1.545 9.810 1.00 98.12 87 GLN A O 1
ATOM 675 N N . HIS A 1 88 ? 7.169 -0.347 11.059 1.00 98.12 88 HIS A N 1
ATOM 676 C CA . HIS A 1 88 ? 6.961 0.732 10.084 1.00 98.12 88 HIS A CA 1
ATOM 677 C C . HIS A 1 88 ? 8.287 1.372 9.661 1.00 98.12 88 HIS A C 1
ATOM 679 O O . HIS A 1 88 ? 8.566 1.477 8.467 1.00 98.12 88 HIS A O 1
ATOM 685 N N . GLN A 1 89 ? 9.183 1.666 10.610 1.00 94.81 89 GLN A N 1
ATOM 686 C CA . GLN A 1 89 ? 10.511 2.219 10.301 1.00 94.81 89 GLN A CA 1
ATOM 687 C C . GLN A 1 89 ? 11.355 1.301 9.397 1.00 94.81 89 GLN A C 1
ATOM 689 O O . GLN A 1 89 ? 12.081 1.773 8.517 1.00 94.81 89 GLN A O 1
ATOM 694 N N . ARG A 1 90 ? 11.278 -0.023 9.594 1.00 95.75 90 ARG A N 1
ATOM 695 C CA . ARG A 1 90 ? 11.989 -0.998 8.742 1.00 95.75 90 ARG A CA 1
ATOM 696 C C . ARG A 1 90 ? 11.377 -1.066 7.347 1.00 95.75 90 ARG A C 1
ATOM 698 O O . ARG A 1 90 ? 12.115 -1.142 6.364 1.00 95.75 90 ARG A O 1
ATOM 705 N N . ILE A 1 91 ? 10.050 -1.015 7.266 1.00 98.12 91 ILE A N 1
ATOM 706 C CA . ILE A 1 91 ? 9.314 -0.983 6.002 1.00 98.12 91 ILE A CA 1
ATOM 707 C C . ILE A 1 91 ? 9.664 0.283 5.218 1.00 98.12 91 ILE A C 1
ATOM 709 O O . ILE A 1 91 ? 10.007 0.177 4.042 1.00 98.12 91 ILE A O 1
ATOM 713 N N . ASP A 1 92 ? 9.692 1.451 5.856 1.00 96.56 92 ASP A N 1
ATOM 714 C CA . ASP A 1 92 ? 10.066 2.711 5.207 1.00 96.56 92 ASP A CA 1
ATOM 715 C C . ASP A 1 92 ? 11.486 2.666 4.622 1.00 96.56 92 ASP A C 1
ATOM 717 O O . ASP A 1 92 ? 11.724 3.106 3.490 1.00 96.56 92 ASP A O 1
ATOM 721 N N . ALA A 1 93 ? 12.436 2.063 5.346 1.00 95.81 93 ALA A N 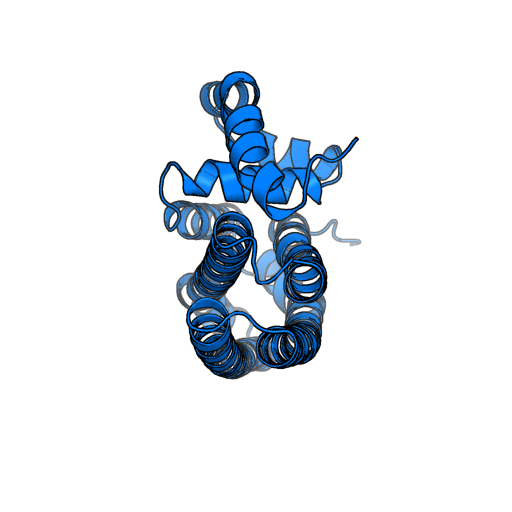1
ATOM 722 C CA . ALA A 1 93 ? 13.791 1.858 4.841 1.00 95.81 93 ALA A CA 1
ATOM 723 C C . ALA A 1 93 ? 13.818 0.935 3.605 1.00 95.81 93 ALA A C 1
ATOM 725 O O . ALA A 1 93 ? 14.508 1.231 2.622 1.00 95.81 93 ALA A O 1
ATOM 726 N N . ALA A 1 94 ? 13.042 -0.155 3.614 1.00 97.25 94 ALA A N 1
ATOM 727 C CA . ALA A 1 94 ? 12.918 -1.051 2.464 1.00 97.25 94 ALA A CA 1
ATOM 728 C C . ALA A 1 94 ? 12.267 -0.347 1.258 1.00 97.25 94 ALA A C 1
ATOM 730 O O . ALA A 1 94 ? 12.773 -0.443 0.135 1.00 97.25 94 ALA A O 1
ATOM 731 N N . VAL A 1 95 ? 11.212 0.441 1.493 1.00 98.31 95 VAL A N 1
ATOM 732 C CA . VAL A 1 95 ? 10.534 1.264 0.479 1.00 98.31 95 VAL A CA 1
ATOM 733 C C . VAL A 1 95 ? 11.514 2.233 -0.188 1.00 98.31 95 VAL A C 1
ATOM 735 O O . VAL A 1 95 ? 11.520 2.344 -1.417 1.00 98.31 95 VAL A O 1
ATOM 738 N N . ALA A 1 96 ? 12.391 2.897 0.573 1.00 97.69 96 ALA A N 1
ATOM 739 C CA . ALA A 1 96 ? 13.421 3.774 0.007 1.00 97.69 96 ALA A CA 1
ATOM 740 C C . ALA A 1 96 ? 14.393 3.018 -0.924 1.00 97.69 96 ALA A C 1
ATOM 742 O O . ALA A 1 96 ? 14.757 3.513 -2.001 1.00 97.69 96 ALA A O 1
ATOM 743 N N . GLY A 1 97 ? 14.764 1.788 -0.553 1.00 97.88 97 GLY A N 1
ATOM 744 C CA . GLY A 1 97 ? 15.570 0.895 -1.387 1.00 97.88 97 GLY A CA 1
ATOM 745 C C . GLY A 1 97 ? 14.876 0.517 -2.700 1.00 97.88 97 GLY A C 1
ATOM 746 O O . GLY A 1 97 ? 15.495 0.582 -3.765 1.00 97.88 97 GLY A O 1
ATOM 747 N N . ILE A 1 98 ? 13.580 0.195 -2.650 1.00 98.62 98 ILE A N 1
ATOM 748 C CA . ILE A 1 98 ? 12.777 -0.107 -3.847 1.00 98.62 98 ILE A CA 1
ATOM 749 C C . ILE A 1 98 ? 12.676 1.118 -4.752 1.00 98.62 98 ILE A C 1
ATOM 751 O O . ILE A 1 98 ? 12.881 0.992 -5.955 1.00 98.62 98 ILE A O 1
ATOM 755 N N . ARG A 1 99 ? 12.416 2.313 -4.201 1.00 98.44 99 ARG A N 1
ATOM 756 C CA . ARG A 1 99 ? 12.348 3.555 -4.996 1.00 98.44 99 ARG A CA 1
ATOM 757 C C . ARG A 1 99 ? 13.650 3.821 -5.746 1.00 98.44 99 ARG A C 1
ATOM 759 O O . ARG A 1 99 ? 13.616 4.196 -6.914 1.00 98.44 99 ARG A O 1
ATOM 766 N N . THR A 1 100 ? 14.787 3.574 -5.098 1.00 98.12 100 THR A N 1
ATOM 767 C CA . THR A 1 100 ? 16.109 3.704 -5.726 1.00 98.12 100 THR A CA 1
ATOM 768 C C . THR A 1 100 ? 16.278 2.704 -6.871 1.00 98.12 100 THR A C 1
ATOM 770 O O . THR A 1 100 ? 16.654 3.090 -7.976 1.00 98.12 100 THR A O 1
ATOM 773 N N . ALA A 1 101 ? 15.947 1.430 -6.646 1.00 98.25 101 ALA A N 1
ATOM 774 C CA . ALA A 1 101 ? 16.024 0.405 -7.687 1.00 98.25 101 ALA A CA 1
ATOM 775 C C . ALA A 1 101 ? 15.055 0.672 -8.853 1.00 98.25 101 ALA A C 1
ATOM 777 O O . ALA A 1 101 ? 15.424 0.490 -10.011 1.00 98.25 101 ALA A O 1
ATOM 778 N N . ALA A 1 102 ? 13.855 1.178 -8.563 1.00 98.38 102 ALA A N 1
ATOM 779 C CA . ALA A 1 102 ? 12.867 1.562 -9.564 1.00 98.38 102 ALA A CA 1
ATOM 780 C C . ALA A 1 102 ? 13.357 2.723 -10.435 1.00 98.38 102 ALA A C 1
ATOM 782 O O . ALA A 1 102 ? 13.169 2.692 -11.651 1.00 98.38 102 ALA A O 1
ATOM 783 N N . ALA A 1 103 ? 14.034 3.715 -9.846 1.00 97.94 103 ALA A N 1
ATOM 784 C CA . ALA A 1 103 ? 14.656 4.801 -10.598 1.00 97.94 103 ALA A CA 1
ATOM 785 C C . ALA A 1 103 ? 15.763 4.283 -11.533 1.00 97.94 103 ALA A C 1
ATOM 787 O O . ALA A 1 103 ? 15.787 4.649 -12.709 1.00 97.94 103 ALA A O 1
ATOM 788 N N . THR A 1 104 ? 16.625 3.381 -11.048 1.00 97.94 104 THR A N 1
ATOM 789 C CA . THR A 1 104 ? 17.659 2.734 -11.874 1.00 97.94 104 THR A CA 1
ATOM 790 C C . THR A 1 104 ? 17.033 1.983 -13.045 1.00 97.94 104 THR A C 1
ATOM 792 O O . THR A 1 104 ? 17.392 2.237 -14.194 1.00 97.94 104 THR A O 1
ATOM 795 N N . TRP A 1 105 ? 16.055 1.117 -12.765 1.00 98.19 105 TRP A N 1
ATOM 796 C CA . TRP A 1 105 ? 15.353 0.335 -13.779 1.00 98.19 105 TRP A CA 1
ATOM 797 C C . TRP A 1 105 ? 14.653 1.216 -14.820 1.00 98.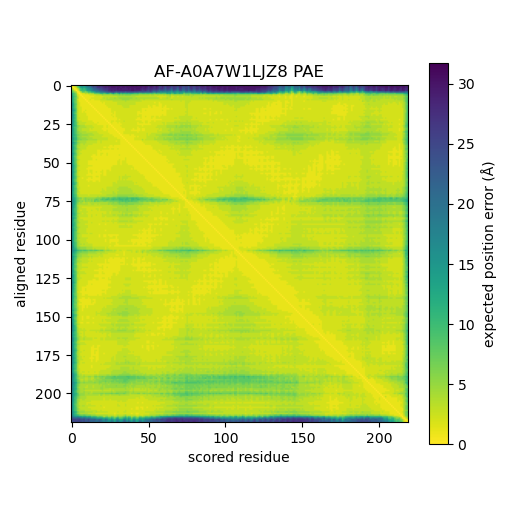19 105 TRP A C 1
ATOM 799 O O . TRP A 1 105 ? 14.798 0.977 -16.011 1.00 98.19 105 TRP A O 1
ATOM 809 N N . THR A 1 106 ? 13.981 2.288 -14.398 1.00 96.56 106 THR A N 1
ATOM 810 C CA . THR A 1 106 ? 13.286 3.199 -15.325 1.00 96.56 106 THR A CA 1
ATOM 811 C C . THR A 1 106 ? 14.264 3.993 -16.200 1.00 96.56 106 THR A C 1
ATOM 813 O O . THR A 1 106 ? 13.959 4.286 -17.351 1.00 96.56 106 THR A O 1
ATOM 816 N N . SER A 1 107 ? 15.448 4.345 -15.683 1.00 96.06 107 SER A N 1
ATOM 817 C CA . SER A 1 107 ? 16.458 5.102 -16.444 1.00 96.06 107 SER A CA 1
ATOM 818 C C . SER A 1 107 ? 17.239 4.258 -17.457 1.00 96.06 107 SER A C 1
ATOM 820 O O . SER A 1 107 ? 17.752 4.793 -18.439 1.00 96.06 107 SER A O 1
ATOM 822 N N . ALA A 1 108 ? 17.346 2.951 -17.212 1.00 93.50 108 ALA A N 1
ATOM 823 C CA . ALA A 1 108 ? 18.069 2.000 -18.044 1.00 93.50 108 ALA A CA 1
ATOM 824 C C . ALA A 1 108 ? 17.396 0.625 -17.940 1.00 93.50 108 ALA A C 1
ATOM 826 O O . ALA A 1 108 ? 17.885 -0.281 -17.253 1.00 93.50 108 ALA A O 1
ATOM 827 N N . ALA A 1 109 ? 16.240 0.489 -18.595 1.00 95.81 109 ALA A N 1
ATOM 828 C CA . ALA A 1 109 ? 15.476 -0.750 -18.583 1.00 95.81 109 ALA A CA 1
ATOM 829 C C . ALA A 1 109 ? 16.290 -1.865 -19.250 1.00 95.81 109 ALA A C 1
ATOM 831 O O . ALA A 1 109 ? 16.660 -1.784 -20.421 1.00 95.81 109 ALA A O 1
ATOM 832 N N . ALA A 1 110 ? 16.594 -2.905 -18.482 1.00 97.12 110 ALA A N 1
ATOM 833 C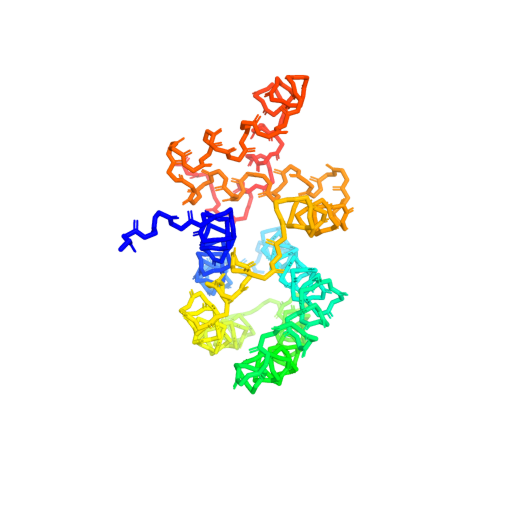 CA . ALA A 1 110 ? 17.335 -4.075 -18.922 1.00 97.12 110 ALA A CA 1
ATOM 834 C C . ALA A 1 110 ? 16.955 -5.277 -18.041 1.00 97.12 110 ALA A C 1
ATOM 836 O O . ALA A 1 110 ? 16.488 -5.075 -16.916 1.00 97.12 110 ALA A O 1
ATOM 837 N N . PRO A 1 111 ? 17.187 -6.522 -18.498 1.00 97.00 111 PRO A N 1
ATOM 838 C CA . PRO A 1 111 ? 16.901 -7.713 -17.698 1.00 97.00 111 PRO A CA 1
ATOM 839 C C . PRO A 1 111 ? 17.551 -7.685 -16.307 1.00 97.00 111 PRO A C 1
ATOM 841 O O . PRO A 1 111 ? 16.898 -8.021 -15.324 1.00 97.00 111 PRO A O 1
ATOM 844 N N . ASP A 1 112 ? 18.793 -7.206 -16.201 1.00 97.56 112 ASP A N 1
ATOM 845 C CA . ASP A 1 112 ? 19.520 -7.162 -14.927 1.00 97.56 112 ASP A CA 1
ATOM 846 C C . ASP A 1 112 ? 18.947 -6.115 -13.955 1.00 97.56 112 ASP A C 1
ATOM 848 O O . ASP A 1 112 ? 18.803 -6.383 -12.761 1.00 97.56 112 ASP A O 1
ATOM 852 N N . THR A 1 113 ? 18.576 -4.924 -14.447 1.00 98.25 113 THR A N 1
ATOM 853 C CA . THR A 1 113 ? 17.970 -3.876 -13.603 1.00 98.25 113 THR A CA 1
ATOM 854 C C . THR A 1 113 ? 16.547 -4.245 -13.184 1.00 98.25 113 THR A C 1
ATOM 856 O O . THR A 1 113 ? 16.150 -3.955 -12.055 1.00 98.25 113 THR A O 1
ATOM 859 N N . ALA A 1 114 ? 15.808 -4.946 -14.051 1.00 98.12 114 ALA A N 1
ATOM 860 C CA . ALA A 1 114 ? 14.505 -5.523 -13.739 1.00 98.12 114 ALA A CA 1
ATOM 861 C C . ALA A 1 114 ? 14.608 -6.623 -12.670 1.00 98.12 114 ALA A C 1
ATOM 863 O O . ALA A 1 114 ? 13.868 -6.593 -11.687 1.00 98.12 114 ALA A O 1
ATOM 864 N N . ALA A 1 115 ? 15.552 -7.558 -12.819 1.00 98.19 115 ALA A N 1
ATOM 865 C CA . ALA A 1 115 ? 15.780 -8.630 -11.852 1.00 98.19 115 ALA A CA 1
ATOM 866 C C . ALA A 1 115 ? 16.142 -8.077 -10.464 1.00 98.19 115 ALA A C 1
ATOM 868 O O . ALA A 1 115 ? 15.545 -8.487 -9.472 1.00 98.19 115 ALA A O 1
ATOM 869 N N . ALA A 1 116 ? 17.035 -7.083 -10.400 1.00 98.06 116 ALA A N 1
ATOM 870 C CA . ALA A 1 116 ? 17.420 -6.440 -9.143 1.00 98.06 116 ALA A CA 1
ATOM 871 C C . ALA A 1 116 ? 16.249 -5.711 -8.453 1.00 98.06 116 ALA A C 1
ATOM 873 O O . ALA A 1 116 ? 16.143 -5.714 -7.224 1.00 98.06 116 ALA A O 1
ATOM 874 N N . LEU A 1 117 ? 15.357 -5.073 -9.220 1.00 98.69 117 LEU A N 1
ATOM 875 C CA . LEU A 1 117 ? 14.144 -4.465 -8.666 1.00 98.69 117 LEU A CA 1
ATOM 876 C C . LEU A 1 117 ? 13.158 -5.532 -8.171 1.00 98.69 117 LEU A C 1
ATOM 878 O O . LEU A 1 117 ? 12.603 -5.395 -7.082 1.00 98.69 117 LEU A O 1
ATOM 882 N N . ALA A 1 118 ? 12.952 -6.595 -8.946 1.00 98.50 118 ALA A N 1
ATOM 883 C CA . ALA A 1 118 ? 12.039 -7.676 -8.593 1.00 98.50 118 ALA A CA 1
ATOM 884 C C . ALA A 1 118 ? 12.485 -8.440 -7.338 1.00 98.50 118 ALA A C 1
ATOM 886 O O . ALA A 1 118 ? 11.646 -8.739 -6.490 1.00 98.50 118 ALA A O 1
ATOM 887 N N . GLU A 1 119 ? 13.788 -8.690 -7.180 1.00 98.25 119 GLU A N 1
ATOM 888 C CA . GLU A 1 119 ? 14.371 -9.280 -5.969 1.00 98.25 119 GLU A CA 1
ATOM 889 C C . GLU A 1 119 ? 14.038 -8.436 -4.733 1.00 98.25 119 GLU A C 1
ATOM 891 O O . GLU A 1 119 ? 13.462 -8.944 -3.771 1.00 98.25 119 GLU A O 1
ATOM 896 N N . ARG A 1 120 ? 14.267 -7.117 -4.803 1.00 98.44 120 ARG A N 1
ATOM 897 C CA . ARG A 1 120 ? 13.935 -6.188 -3.710 1.00 98.44 120 ARG A CA 1
ATOM 898 C C . ARG A 1 120 ? 12.446 -6.150 -3.387 1.00 98.44 120 ARG A C 1
ATOM 900 O O . ARG A 1 120 ? 12.088 -6.070 -2.216 1.00 98.44 120 ARG A O 1
ATOM 907 N N . ILE A 1 121 ? 11.577 -6.193 -4.399 1.00 98.69 121 ILE A N 1
ATOM 908 C CA . ILE A 1 121 ? 10.123 -6.278 -4.188 1.00 98.69 121 ILE A CA 1
ATOM 909 C C . ILE A 1 121 ? 9.763 -7.599 -3.492 1.00 98.69 121 ILE A C 1
ATOM 911 O O . ILE A 1 121 ? 8.904 -7.599 -2.615 1.00 98.69 121 ILE A O 1
ATOM 915 N N . GLY A 1 122 ? 10.420 -8.707 -3.848 1.00 98.12 122 GLY A N 1
ATOM 916 C CA . GLY A 1 122 ? 10.209 -10.016 -3.227 1.00 98.12 122 GLY A CA 1
ATOM 917 C C . GLY A 1 122 ? 10.618 -10.059 -1.752 1.00 98.12 122 GLY A C 1
ATOM 918 O O . GLY A 1 122 ? 9.822 -10.479 -0.912 1.00 98.12 122 GLY A O 1
ATOM 919 N N . GLU A 1 123 ? 11.818 -9.576 -1.422 1.00 97.56 123 GLU A N 1
ATOM 920 C CA . GLU A 1 123 ? 12.296 -9.459 -0.032 1.00 97.56 123 GLU A CA 1
ATOM 921 C C . GLU A 1 123 ? 11.376 -8.564 0.807 1.00 97.56 123 GLU A C 1
ATOM 923 O O . GLU A 1 123 ? 10.989 -8.895 1.934 1.00 97.56 123 GLU A O 1
ATOM 928 N N . PHE A 1 124 ? 10.983 -7.433 0.223 1.00 98.38 124 PHE A N 1
ATOM 929 C CA . PHE A 1 124 ? 10.058 -6.503 0.841 1.00 98.38 124 PHE A CA 1
ATOM 930 C C . PHE A 1 124 ? 8.681 -7.115 1.080 1.00 98.38 124 PHE A C 1
ATOM 932 O O . PHE A 1 124 ? 8.135 -6.943 2.163 1.00 98.38 124 PHE A O 1
ATOM 939 N N . LEU A 1 125 ? 8.131 -7.856 0.114 1.00 98.19 125 LEU A N 1
ATOM 940 C CA . LEU A 1 125 ? 6.841 -8.526 0.267 1.00 98.19 125 LEU A CA 1
ATOM 941 C C . LEU A 1 125 ? 6.857 -9.518 1.435 1.00 98.19 125 LEU A C 1
ATOM 943 O O . LEU A 1 125 ? 5.866 -9.595 2.157 1.00 98.19 125 LEU A O 1
ATOM 947 N N . GLY A 1 126 ? 7.961 -10.242 1.647 1.00 97.31 126 GLY A N 1
ATOM 948 C CA . GLY A 1 126 ? 8.125 -11.108 2.819 1.00 97.31 126 GLY A CA 1
ATOM 949 C C . GLY A 1 126 ? 8.038 -10.316 4.125 1.00 97.31 126 GLY A C 1
ATOM 950 O O . GLY A 1 126 ? 7.192 -10.605 4.966 1.00 97.31 126 GLY A O 1
ATOM 951 N N . THR A 1 127 ? 8.836 -9.249 4.235 1.00 97.62 127 THR A N 1
ATOM 952 C CA . THR A 1 127 ? 8.859 -8.369 5.420 1.00 97.62 127 THR A CA 1
ATOM 953 C C . THR A 1 127 ? 7.499 -7.714 5.676 1.00 97.62 127 THR A C 1
ATOM 955 O O . THR A 1 127 ? 7.026 -7.668 6.809 1.00 97.62 127 THR A O 1
ATOM 958 N N . LEU A 1 128 ? 6.855 -7.215 4.619 1.00 98.62 128 LEU A N 1
ATOM 959 C CA . LEU A 1 128 ? 5.544 -6.586 4.697 1.00 98.62 128 LEU A CA 1
ATOM 960 C C . LEU A 1 128 ? 4.478 -7.601 5.116 1.00 98.62 128 LEU A C 1
ATOM 962 O O . LEU A 1 128 ? 3.652 -7.291 5.959 1.00 98.62 128 LEU A O 1
ATOM 966 N N . THR A 1 129 ? 4.504 -8.818 4.571 1.00 98.56 129 THR A N 1
ATOM 967 C CA . THR A 1 129 ? 3.528 -9.856 4.937 1.00 98.56 129 THR A CA 1
ATOM 968 C C . THR A 1 129 ? 3.642 -10.228 6.412 1.00 98.56 129 THR A C 1
ATOM 970 O O . THR A 1 129 ? 2.620 -10.297 7.082 1.00 98.56 129 THR A O 1
ATOM 973 N N . GLU A 1 130 ? 4.860 -10.397 6.937 1.00 98.19 130 GLU A N 1
ATOM 974 C CA . GLU A 1 130 ? 5.075 -10.674 8.366 1.00 98.19 130 GLU A CA 1
ATOM 975 C C . GLU A 1 130 ? 4.511 -9.567 9.265 1.00 98.19 130 GLU A C 1
ATOM 977 O O . GLU A 1 130 ? 3.880 -9.861 10.279 1.00 98.19 130 GLU A O 1
ATOM 982 N N . HIS A 1 131 ? 4.718 -8.306 8.881 1.00 98.56 131 HIS A N 1
ATOM 983 C CA . HIS A 1 131 ? 4.168 -7.156 9.591 1.00 98.56 131 HIS A CA 1
ATOM 984 C C . HIS A 1 131 ? 2.633 -7.134 9.554 1.00 98.56 131 HIS A C 1
ATOM 986 O O . HIS A 1 131 ? 2.006 -7.105 10.609 1.00 98.56 131 HIS A O 1
ATOM 992 N N . LEU A 1 132 ? 2.030 -7.230 8.364 1.00 98.69 132 LEU A N 1
ATOM 993 C CA . LEU A 1 132 ? 0.572 -7.177 8.202 1.00 98.69 132 LEU A CA 1
ATOM 994 C C . LEU A 1 132 ? -0.126 -8.365 8.891 1.00 98.69 132 LEU A C 1
ATOM 996 O O . LEU A 1 132 ? -1.209 -8.204 9.448 1.00 98.69 132 LEU A O 1
ATOM 1000 N N . ASP A 1 133 ? 0.477 -9.560 8.873 1.00 98.50 133 ASP A N 1
ATOM 1001 C CA . ASP A 1 133 ? -0.050 -10.741 9.574 1.00 98.50 133 ASP A CA 1
ATOM 1002 C C . ASP A 1 133 ? -0.026 -10.551 11.097 1.00 98.50 133 ASP A C 1
ATOM 1004 O O . ASP A 1 133 ? -0.938 -10.984 11.806 1.00 98.50 133 ASP A O 1
ATOM 1008 N N . GLU A 1 134 ? 1.031 -9.925 11.615 1.00 98.44 134 GLU A N 1
ATOM 1009 C CA . GLU A 1 134 ? 1.145 -9.626 13.036 1.00 98.44 134 GLU A CA 1
ATOM 1010 C C . GLU A 1 134 ? 0.162 -8.539 13.469 1.00 98.44 134 GLU A C 1
ATOM 1012 O O . GLU A 1 134 ? -0.520 -8.710 14.479 1.00 98.44 134 GLU A O 1
ATOM 1017 N N . GLU A 1 135 ? 0.047 -7.465 12.695 1.00 98.56 135 GLU A N 1
ATOM 1018 C CA . GLU A 1 135 ? -0.896 -6.386 12.959 1.00 98.56 135 GLU A CA 1
ATOM 1019 C C . GLU A 1 135 ? -2.342 -6.904 12.990 1.00 98.56 135 GLU A C 1
ATOM 1021 O O . GLU A 1 135 ? -3.062 -6.683 13.967 1.00 98.56 135 GLU A O 1
ATOM 1026 N N . GLU A 1 136 ? -2.750 -7.669 11.969 1.00 98.44 136 GLU A N 1
ATOM 1027 C CA . GLU A 1 136 ? -4.085 -8.277 11.888 1.00 98.44 136 GLU A CA 1
ATOM 1028 C C . GLU A 1 136 ? -4.387 -9.197 13.078 1.00 98.44 136 GLU A C 1
ATOM 1030 O O . GLU A 1 136 ? -5.525 -9.256 13.548 1.00 98.44 136 GLU A O 1
ATOM 1035 N N . ARG A 1 137 ? -3.380 -9.922 13.577 1.00 97.75 137 ARG A N 1
ATOM 1036 C CA . ARG A 1 137 ? -3.545 -10.859 14.693 1.00 97.75 137 ARG 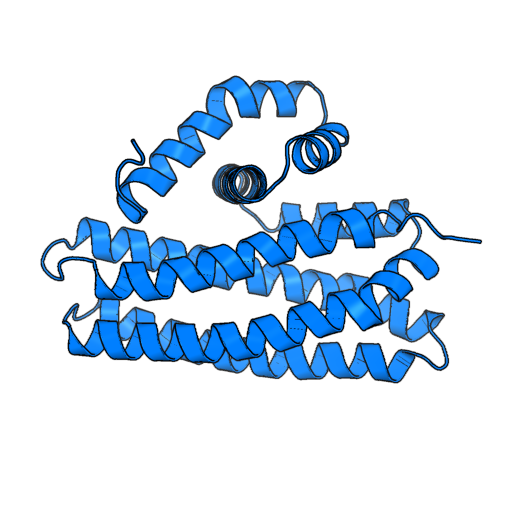A CA 1
ATOM 1037 C C . ARG A 1 137 ? -3.567 -10.161 16.049 1.00 97.75 137 ARG A C 1
ATOM 1039 O O . ARG A 1 137 ? -4.387 -10.513 16.897 1.00 97.75 137 ARG A O 1
ATOM 1046 N N . ASP A 1 138 ? -2.634 -9.243 16.274 1.00 96.50 138 ASP A N 1
ATOM 1047 C CA . ASP A 1 138 ? -2.284 -8.778 17.617 1.00 96.50 138 ASP A CA 1
ATOM 1048 C C . ASP A 1 138 ? -2.778 -7.360 17.912 1.00 96.50 138 ASP A C 1
ATOM 1050 O O . ASP A 1 138 ? -2.950 -7.029 19.086 1.00 96.50 138 ASP A O 1
ATOM 1054 N N . VAL A 1 139 ? -3.010 -6.539 16.881 1.00 97.38 139 VAL A N 1
ATOM 1055 C CA . VAL A 1 139 ? -3.306 -5.106 17.034 1.00 97.38 139 VAL A CA 1
ATOM 1056 C C . VAL A 1 139 ? -4.689 -4.736 16.515 1.00 97.38 139 VAL A C 1
ATOM 1058 O O . VAL A 1 139 ? -5.401 -4.005 17.196 1.00 97.38 139 VAL A O 1
ATOM 1061 N N . VAL A 1 140 ? -5.144 -5.299 15.394 1.00 97.94 140 VAL A N 1
ATOM 1062 C CA . VAL A 1 140 ? -6.510 -5.068 14.890 1.00 97.94 140 VAL A CA 1
ATOM 1063 C C . VAL A 1 140 ? -7.600 -5.383 15.932 1.00 97.94 140 VAL A C 1
ATOM 1065 O O . VAL A 1 140 ? -8.519 -4.575 16.071 1.00 97.94 140 VAL A O 1
ATOM 1068 N N . PRO A 1 141 ? -7.510 -6.457 16.746 1.00 97.00 141 PRO A N 1
ATOM 1069 C CA . PRO A 1 141 ? -8.463 -6.667 17.838 1.00 97.00 141 PRO A CA 1
ATOM 1070 C C . PRO A 1 141 ? -8.442 -5.557 18.900 1.00 97.00 141 PRO A C 1
ATOM 1072 O O . PRO A 1 141 ? -9.489 -5.220 19.444 1.00 97.00 141 PRO A O 1
ATOM 1075 N N . LEU A 1 142 ? -7.273 -4.966 19.173 1.00 96.88 142 LEU A N 1
ATOM 1076 C CA . LEU A 1 142 ? -7.137 -3.846 20.110 1.00 96.88 142 LEU A CA 1
ATOM 1077 C C . LEU A 1 142 ? -7.768 -2.571 19.544 1.00 96.88 142 LEU A C 1
ATOM 1079 O O . LEU A 1 142 ? -8.333 -1.785 20.302 1.00 96.88 142 LEU A O 1
ATOM 1083 N N . ILE A 1 143 ? -7.708 -2.376 18.222 1.00 97.81 143 ILE A N 1
ATOM 1084 C CA . ILE A 1 143 ? -8.421 -1.287 17.545 1.00 97.81 143 ILE A CA 1
ATOM 1085 C C . ILE A 1 143 ? -9.925 -1.428 17.790 1.00 97.81 143 ILE A C 1
ATOM 1087 O O . ILE A 1 143 ? -10.545 -0.483 18.267 1.00 97.81 143 ILE A O 1
ATOM 1091 N N . ASP A 1 144 ? -10.496 -2.606 17.530 1.00 97.00 144 ASP A N 1
ATOM 1092 C CA . ASP A 1 144 ? -11.927 -2.854 17.751 1.00 97.00 144 ASP A CA 1
ATOM 1093 C C . ASP A 1 144 ? -12.341 -2.740 19.231 1.00 97.00 144 ASP A C 1
ATOM 1095 O O . ASP A 1 144 ? -13.486 -2.398 19.528 1.00 97.00 144 ASP A O 1
ATOM 1099 N N . GLU A 1 145 ? -11.434 -3.038 20.166 1.00 96.50 145 GLU A N 1
ATOM 1100 C CA . GLU A 1 145 ? -11.697 -2.936 21.605 1.00 96.50 145 GLU A CA 1
ATOM 1101 C C . GLU A 1 145 ? -11.630 -1.491 22.127 1.00 96.50 145 GLU A C 1
ATOM 1103 O O . GLU A 1 145 ? -12.422 -1.111 22.995 1.00 96.50 145 GLU A O 1
ATOM 1108 N N . HIS A 1 146 ? -10.693 -0.681 21.625 1.00 96.75 146 HIS A N 1
ATOM 1109 C CA . HIS A 1 146 ? -10.347 0.611 22.229 1.00 96.75 146 HIS A CA 1
ATOM 1110 C C . HIS A 1 146 ? -10.720 1.845 21.403 1.00 96.75 146 HIS A C 1
ATOM 1112 O O . HIS A 1 146 ? -10.734 2.949 21.964 1.00 96.75 146 HIS A O 1
ATOM 1118 N N . LEU A 1 147 ? -11.009 1.702 20.107 1.00 97.38 147 LEU A N 1
ATOM 1119 C CA . LEU A 1 147 ? -11.516 2.789 19.271 1.00 97.38 147 LEU A CA 1
ATOM 1120 C C . LEU A 1 147 ? -13.021 2.622 19.061 1.00 97.38 147 LEU A C 1
ATOM 1122 O O . LEU A 1 147 ? -13.531 1.546 18.761 1.00 97.38 147 LEU A O 1
ATOM 1126 N N . SER A 1 148 ? -13.746 3.727 19.194 1.00 96.00 148 SER A N 1
ATOM 1127 C CA . SER A 1 148 ? -15.154 3.782 18.808 1.00 96.00 148 SER A CA 1
ATOM 1128 C C . SER A 1 148 ? -15.320 3.685 17.287 1.00 96.00 148 SER A C 1
ATOM 1130 O O . SER A 1 148 ? -14.420 4.028 16.519 1.00 96.00 148 SER A O 1
ATOM 1132 N N . GLU A 1 149 ? -16.518 3.305 16.831 1.00 93.44 149 GLU A N 1
ATOM 1133 C CA . GLU A 1 149 ? -16.853 3.304 15.398 1.00 93.44 149 GLU A CA 1
ATOM 1134 C C . GLU A 1 149 ? -16.643 4.680 14.745 1.00 93.44 149 GLU A C 1
ATOM 1136 O O . GLU A 1 149 ? -16.264 4.762 13.578 1.00 93.44 149 GLU A O 1
ATOM 1141 N N . GLU A 1 150 ? -16.877 5.768 15.488 1.00 95.12 150 GLU A N 1
ATOM 1142 C CA . GLU A 1 150 ? -16.667 7.132 14.998 1.00 95.12 150 GLU A CA 1
ATOM 1143 C C . GLU A 1 150 ? -15.178 7.446 14.817 1.00 95.12 150 GLU A C 1
ATOM 1145 O O . GLU A 1 150 ? -14.789 7.951 13.764 1.00 95.12 150 GLU A O 1
ATOM 1150 N N . GLU A 1 151 ? -14.341 7.119 15.805 1.00 97.00 151 GLU A N 1
ATOM 1151 C CA . GLU A 1 151 ? -12.886 7.285 15.706 1.00 97.00 151 GLU A CA 1
ATOM 1152 C C . GLU A 1 151 ? -12.328 6.459 14.545 1.00 97.00 151 GLU A C 1
ATOM 1154 O O . GLU A 1 151 ? -11.598 6.984 13.705 1.00 97.00 151 GLU A O 1
ATOM 1159 N N . TRP A 1 152 ? -12.750 5.199 14.419 1.00 97.12 152 TRP A N 1
ATOM 1160 C CA . TRP A 1 152 ? -12.340 4.344 13.308 1.00 97.12 152 TRP A CA 1
ATOM 1161 C C . TRP A 1 152 ? -12.792 4.886 11.942 1.00 97.12 152 TRP A C 1
ATOM 1163 O O . TRP A 1 152 ? -12.018 4.924 10.982 1.00 97.12 152 TRP A O 1
ATOM 1173 N N . ALA A 1 153 ? -14.021 5.400 11.841 1.00 94.62 153 ALA A N 1
ATOM 1174 C CA . ALA A 1 153 ? -14.494 6.039 10.616 1.00 94.62 153 ALA A CA 1
ATOM 1175 C C . ALA A 1 153 ? -13.665 7.285 10.246 1.00 94.62 153 ALA A C 1
ATOM 1177 O O . ALA A 1 153 ? -13.455 7.548 9.055 1.00 94.62 153 ALA A O 1
ATOM 1178 N N . GLN A 1 154 ? -13.169 8.041 11.234 1.00 96.25 154 GLN A N 1
ATOM 1179 C CA . GLN A 1 154 ? -12.264 9.173 11.005 1.00 96.25 154 GLN A CA 1
ATOM 1180 C C . GLN A 1 154 ? -10.905 8.714 10.465 1.00 96.25 154 GLN A C 1
ATOM 1182 O O . GLN A 1 154 ? -10.419 9.329 9.514 1.00 96.25 154 GLN A O 1
ATOM 1187 N N . VAL A 1 155 ? -10.343 7.616 10.988 1.00 97.38 155 VAL A N 1
ATOM 1188 C CA . VAL A 1 155 ? -9.110 6.988 10.468 1.00 97.38 155 VAL A CA 1
ATOM 1189 C C . VAL A 1 155 ? -9.279 6.647 8.985 1.00 97.38 155 VAL A C 1
ATOM 1191 O O . VAL A 1 155 ? -8.510 7.119 8.142 1.00 97.38 155 VAL A O 1
ATOM 1194 N N . GLY A 1 156 ? -10.353 5.929 8.631 1.00 93.94 156 GLY A N 1
ATOM 1195 C CA . GLY A 1 156 ? -10.648 5.574 7.239 1.00 93.94 156 GLY A CA 1
ATOM 1196 C C . GLY A 1 156 ? -10.846 6.796 6.330 1.00 93.94 156 GLY A C 1
ATOM 1197 O O . GLY A 1 156 ? -10.333 6.841 5.207 1.00 93.94 156 GLY A O 1
ATOM 1198 N N . CYS A 1 157 ? -11.540 7.833 6.816 1.00 94.62 157 CYS A N 1
ATOM 1199 C CA . CYS A 1 157 ? -11.704 9.089 6.081 1.00 94.62 157 CYS A CA 1
ATOM 1200 C C . CYS A 1 157 ? -10.370 9.814 5.862 1.00 94.62 157 CYS A C 1
ATOM 1202 O O . CYS A 1 157 ? -10.123 10.292 4.752 1.00 94.62 157 CYS A O 1
ATOM 1204 N N . ALA A 1 158 ? -9.520 9.893 6.888 1.00 97.06 158 ALA A N 1
ATOM 1205 C CA . ALA A 1 158 ? -8.219 10.548 6.822 1.00 97.06 158 ALA A CA 1
ATOM 1206 C C . ALA A 1 158 ? -7.286 9.831 5.839 1.00 97.06 158 ALA A C 1
ATOM 1208 O O . ALA A 1 158 ? -6.744 10.477 4.938 1.00 97.06 158 ALA A O 1
ATOM 1209 N N . GLY A 1 159 ? -7.188 8.500 5.929 1.00 94.31 159 GLY A N 1
ATOM 1210 C CA . GLY A 1 159 ? -6.402 7.690 4.997 1.00 94.31 159 GLY A CA 1
ATOM 1211 C C . GLY A 1 159 ? -6.862 7.872 3.549 1.00 94.31 159 GLY A C 1
ATOM 1212 O O . GLY A 1 159 ? -6.061 8.173 2.660 1.00 94.31 159 GLY A O 1
ATOM 1213 N N . PHE A 1 160 ? -8.175 7.807 3.295 1.00 92.50 160 PHE A N 1
ATOM 1214 C CA . PHE A 1 160 ? -8.709 7.978 1.941 1.00 92.50 160 PHE A CA 1
ATOM 1215 C C . PHE A 1 160 ? -8.583 9.419 1.410 1.00 92.50 160 PHE A C 1
ATOM 1217 O O . PHE A 1 160 ? -8.453 9.639 0.199 1.00 92.50 160 PHE A O 1
ATOM 1224 N N . ALA A 1 161 ? -8.602 10.421 2.296 1.00 95.38 161 ALA A N 1
ATOM 1225 C CA . ALA A 1 161 ? -8.464 11.827 1.928 1.00 95.38 161 ALA A CA 1
ATOM 1226 C C . ALA A 1 161 ? -7.072 12.167 1.380 1.00 95.38 161 ALA A C 1
ATOM 1228 O O . ALA A 1 161 ? -6.986 13.056 0.526 1.00 95.38 161 ALA A O 1
ATOM 1229 N N . LYS A 1 162 ? -6.028 11.430 1.794 1.00 96.75 162 LYS A N 1
ATOM 1230 C CA . LYS A 1 162 ? -4.650 11.601 1.306 1.00 96.75 162 LYS A CA 1
ATOM 1231 C C . LYS A 1 162 ? -4.540 11.358 -0.218 1.00 96.75 162 LYS A C 1
ATOM 1233 O O . LYS A 1 162 ? -3.667 11.929 -0.867 1.00 96.75 162 LYS A O 1
ATOM 1238 N N . PHE A 1 163 ? -5.437 10.573 -0.830 1.00 96.00 163 PHE A N 1
ATOM 1239 C CA . PHE A 1 163 ? -5.451 10.362 -2.286 1.00 96.00 163 PHE A CA 1
ATOM 1240 C C . PHE A 1 163 ? -6.055 11.546 -3.053 1.00 96.00 163 PHE A C 1
ATOM 1242 O O . PHE A 1 163 ? -7.126 12.065 -2.709 1.00 96.00 163 PHE A O 1
ATOM 1249 N N . THR A 1 164 ? -5.448 11.889 -4.195 1.00 96.62 164 THR A N 1
ATOM 1250 C CA . THR A 1 164 ? -6.051 12.818 -5.166 1.00 96.62 164 THR A CA 1
ATOM 1251 C C . THR A 1 164 ? -7.361 12.258 -5.746 1.00 96.62 164 THR A C 1
ATOM 1253 O O . THR A 1 164 ? -7.564 11.040 -5.774 1.00 96.62 164 THR A O 1
ATOM 1256 N N . PRO A 1 165 ? -8.252 13.100 -6.308 1.00 93.38 165 PRO A N 1
ATOM 1257 C CA . PRO A 1 165 ? -9.503 12.624 -6.905 1.00 93.38 165 PRO A CA 1
ATOM 1258 C C . PRO A 1 165 ? -9.326 11.548 -7.988 1.00 93.38 165 PRO A C 1
ATOM 1260 O O . PRO A 1 165 ? -10.175 10.671 -8.123 1.00 93.38 165 PRO A O 1
ATOM 1263 N N . ALA A 1 166 ? -8.233 11.595 -8.757 1.00 92.56 166 ALA A N 1
ATOM 1264 C CA . ALA A 1 166 ? -7.927 10.571 -9.754 1.00 92.56 166 ALA A CA 1
ATOM 1265 C C . ALA A 1 166 ? -7.470 9.257 -9.101 1.00 92.56 166 ALA A C 1
ATOM 1267 O O . ALA A 1 166 ? -7.954 8.188 -9.471 1.00 92.56 166 ALA A O 1
ATOM 1268 N N . GLN A 1 167 ? -6.593 9.347 -8.099 1.00 96.25 167 GLN A N 1
ATOM 1269 C CA . GLN A 1 167 ? -6.077 8.201 -7.348 1.00 96.25 167 GLN A CA 1
ATOM 1270 C C . GLN A 1 167 ? -7.160 7.462 -6.560 1.00 96.25 167 GLN A C 1
ATOM 1272 O O . GLN A 1 167 ? -7.109 6.241 -6.465 1.00 96.25 167 GLN A O 1
ATOM 1277 N N . ARG A 1 168 ? -8.195 8.160 -6.077 1.00 95.50 168 ARG A N 1
ATOM 1278 C CA . ARG A 1 168 ? -9.340 7.519 -5.406 1.00 95.50 168 ARG A CA 1
ATOM 1279 C C . ARG A 1 168 ? -10.036 6.486 -6.293 1.00 95.50 168 ARG A C 1
ATOM 1281 O O . ARG A 1 168 ? -10.487 5.462 -5.785 1.00 95.50 168 ARG A O 1
ATOM 1288 N N . TRP A 1 169 ? -10.089 6.701 -7.613 1.00 95.56 169 TRP A N 1
ATOM 1289 C CA . TRP A 1 169 ? -10.620 5.690 -8.537 1.00 95.56 169 TRP A CA 1
ATOM 1290 C C . TRP A 1 169 ? -9.724 4.463 -8.647 1.00 95.56 169 TRP A C 1
ATOM 1292 O O . TRP A 1 169 ? -10.243 3.360 -8.800 1.00 95.56 169 TRP A O 1
ATOM 1302 N N . ILE A 1 170 ? -8.409 4.659 -8.566 1.00 96.62 170 ILE A N 1
ATOM 1303 C CA . ILE A 1 170 ? -7.423 3.581 -8.611 1.00 96.62 170 ILE A CA 1
ATOM 1304 C C . ILE A 1 170 ? -7.535 2.737 -7.340 1.00 96.62 170 ILE A C 1
ATOM 1306 O O . ILE A 1 170 ? -7.836 1.552 -7.440 1.00 96.62 170 ILE A O 1
ATOM 1310 N N . ALA A 1 171 ? -7.436 3.371 -6.168 1.00 96.06 171 ALA A N 1
ATOM 1311 C CA . ALA A 1 171 ? -7.552 2.705 -4.871 1.00 96.06 171 ALA A CA 1
ATOM 1312 C C . ALA A 1 171 ? -8.885 1.943 -4.726 1.00 96.06 171 ALA A C 1
ATOM 1314 O O . ALA A 1 171 ? -8.903 0.777 -4.338 1.00 96.06 171 ALA A O 1
ATOM 1315 N N . THR A 1 172 ? -10.008 2.560 -5.125 1.00 95.75 172 THR A N 1
ATOM 1316 C CA . THR A 1 172 ? -11.323 1.886 -5.107 1.00 95.75 172 THR A CA 1
ATOM 1317 C C . THR A 1 172 ? -11.351 0.673 -6.037 1.00 95.75 172 THR A C 1
ATOM 1319 O O . THR A 1 172 ? -11.945 -0.346 -5.699 1.00 95.75 172 THR A O 1
ATOM 1322 N N . GLY A 1 173 ? -10.733 0.769 -7.216 1.00 96.19 173 GLY A N 1
ATOM 1323 C CA . GLY A 1 173 ? -10.679 -0.342 -8.159 1.00 96.19 173 GLY A CA 1
ATOM 1324 C C . GLY A 1 173 ? -9.887 -1.528 -7.641 1.00 96.19 173 GLY A C 1
ATOM 1325 O O . GLY A 1 173 ? -10.377 -2.646 -7.734 1.00 96.19 173 GLY A O 1
ATOM 1326 N N . GLN A 1 174 ? -8.732 -1.282 -7.030 1.00 95.62 174 GLN A N 1
ATOM 1327 C CA . GLN A 1 174 ? -7.912 -2.342 -6.445 1.00 95.62 174 GLN A CA 1
ATOM 1328 C C . GLN A 1 174 ? -8.598 -3.020 -5.264 1.00 95.62 174 GLN A C 1
ATOM 1330 O O . GLN A 1 174 ? -8.599 -4.244 -5.190 1.00 95.62 174 GLN A O 1
ATOM 1335 N N . MET A 1 175 ? -9.255 -2.240 -4.399 1.00 96.25 175 MET A N 1
ATOM 1336 C CA . MET A 1 175 ? -10.088 -2.789 -3.329 1.00 96.25 175 MET A CA 1
ATOM 1337 C C . MET A 1 175 ? -11.170 -3.712 -3.897 1.00 96.25 175 MET A C 1
ATOM 1339 O O . MET A 1 175 ? -11.308 -4.841 -3.446 1.00 96.25 175 MET A O 1
ATOM 1343 N N . VAL A 1 176 ? -11.882 -3.278 -4.942 1.00 96.00 176 VAL A N 1
ATOM 1344 C CA . VAL A 1 176 ? -12.925 -4.095 -5.584 1.00 96.00 176 VAL A CA 1
ATOM 1345 C C . VAL A 1 176 ? -12.368 -5.359 -6.241 1.00 96.00 176 VAL A C 1
ATOM 1347 O O . VAL A 1 176 ? -13.083 -6.351 -6.303 1.00 96.00 176 VAL A O 1
ATOM 1350 N N . GLU A 1 177 ? -11.132 -5.349 -6.745 1.00 95.06 177 GLU A N 1
ATOM 1351 C CA . GLU A 1 177 ? -10.532 -6.549 -7.342 1.00 95.06 177 GLU A CA 1
ATOM 1352 C C . GLU A 1 177 ? -10.204 -7.642 -6.320 1.00 95.06 177 GLU A C 1
ATOM 1354 O O . GLU A 1 177 ? -10.234 -8.819 -6.679 1.00 95.06 177 GLU A O 1
ATOM 1359 N N . VAL A 1 178 ? -9.871 -7.269 -5.081 1.00 96.00 178 VAL A N 1
ATOM 1360 C CA . VAL A 1 178 ? -9.488 -8.226 -4.028 1.00 96.00 178 VAL A CA 1
ATOM 1361 C C . VAL A 1 178 ? -10.612 -8.511 -3.029 1.00 96.00 178 VAL A C 1
ATOM 1363 O O . VAL A 1 178 ? -10.504 -9.453 -2.240 1.00 96.00 178 VAL A O 1
ATOM 1366 N N . ALA A 1 179 ? -11.670 -7.698 -3.038 1.00 96.19 179 ALA A N 1
ATOM 1367 C CA . ALA A 1 179 ? -12.839 -7.859 -2.189 1.00 96.19 179 ALA A CA 1
ATOM 1368 C C . ALA A 1 179 ? -13.733 -9.011 -2.663 1.00 96.19 179 ALA A C 1
ATOM 1370 O O . ALA A 1 179 ? -13.980 -9.195 -3.856 1.00 96.19 179 ALA A O 1
ATOM 1371 N N . THR A 1 180 ? -14.305 -9.729 -1.705 1.00 95.88 180 THR A N 1
ATOM 1372 C CA . THR A 1 180 ? -15.525 -10.513 -1.917 1.00 95.88 180 THR A CA 1
ATOM 1373 C C . THR A 1 180 ? -16.719 -9.591 -2.192 1.00 95.88 180 THR A C 1
ATOM 1375 O O . THR A 1 180 ? -16.690 -8.394 -1.889 1.00 95.88 180 THR A O 1
ATOM 1378 N N . ASP A 1 181 ? -17.810 -10.144 -2.729 1.00 94.44 181 ASP A N 1
ATOM 1379 C CA . ASP A 1 181 ? -19.043 -9.376 -2.954 1.00 94.44 181 ASP A CA 1
ATOM 1380 C C . ASP A 1 181 ? -19.592 -8.766 -1.651 1.00 94.44 181 ASP A C 1
ATOM 1382 O O . ASP A 1 181 ? -20.108 -7.645 -1.658 1.00 94.44 181 ASP A O 1
ATOM 1386 N N . GLU A 1 182 ? -19.443 -9.475 -0.529 1.00 94.19 182 GLU A N 1
ATOM 1387 C CA . GLU A 1 182 ? -19.860 -9.021 0.801 1.00 94.19 182 GLU A CA 1
ATOM 1388 C C . GLU A 1 182 ? -18.982 -7.870 1.310 1.00 94.19 182 GLU A C 1
ATOM 1390 O O . GLU A 1 182 ? -19.508 -6.827 1.707 1.00 94.19 182 GLU A O 1
ATOM 1395 N N . GLU A 1 183 ? -17.655 -8.004 1.225 1.00 95.38 183 GLU A N 1
ATOM 1396 C CA . GLU A 1 183 ? -16.702 -6.948 1.598 1.00 95.38 183 GLU A CA 1
ATOM 1397 C C . GLU A 1 183 ? -16.904 -5.686 0.745 1.00 95.38 183 GLU A C 1
ATOM 1399 O O . GLU A 1 183 ? -16.967 -4.569 1.266 1.00 95.38 183 GLU A O 1
ATOM 1404 N N . ALA A 1 184 ? -17.089 -5.848 -0.569 1.00 94.50 184 ALA A N 1
ATOM 1405 C CA . ALA A 1 184 ? -17.378 -4.732 -1.458 1.00 94.50 184 ALA A CA 1
ATOM 1406 C C . ALA A 1 184 ? -18.709 -4.061 -1.081 1.00 94.50 184 ALA A C 1
ATOM 1408 O O . ALA A 1 184 ? -18.780 -2.832 -0.993 1.00 94.50 184 ALA A O 1
ATOM 1409 N N . ALA A 1 185 ? -19.771 -4.836 -0.831 1.00 93.56 185 ALA A N 1
ATOM 1410 C CA . ALA A 1 185 ? -21.061 -4.294 -0.408 1.00 93.56 185 ALA A CA 1
ATOM 1411 C C . ALA A 1 185 ? -20.961 -3.525 0.919 1.00 93.56 185 ALA A C 1
ATOM 1413 O O . ALA A 1 185 ? -21.562 -2.454 1.036 1.00 93.56 185 ALA A O 1
ATOM 1414 N N . MET A 1 186 ? -20.168 -4.022 1.871 1.00 92.94 186 MET A N 1
ATOM 1415 C CA . MET A 1 186 ? -19.889 -3.383 3.159 1.00 92.94 186 MET A CA 1
ATOM 1416 C C . MET A 1 186 ? -19.160 -2.041 2.979 1.00 92.94 186 MET A C 1
ATOM 1418 O O . MET A 1 186 ? -19.662 -1.009 3.437 1.00 92.94 186 MET A O 1
ATOM 1422 N N . MET A 1 187 ? -18.076 -2.003 2.196 1.00 91.94 187 MET A N 1
ATOM 1423 C CA . MET A 1 187 ? -17.343 -0.763 1.898 1.00 91.94 187 MET A CA 1
ATOM 1424 C C . MET A 1 187 ? -18.202 0.257 1.142 1.00 91.94 187 MET A C 1
ATOM 1426 O O . MET A 1 187 ? -18.271 1.433 1.508 1.00 91.94 187 MET A O 1
ATOM 1430 N N . PHE A 1 188 ? -18.933 -0.179 0.108 1.00 92.50 188 PHE A N 1
ATOM 1431 C CA . PHE A 1 188 ? -19.853 0.705 -0.611 1.00 92.50 188 PHE A CA 1
ATOM 1432 C C . PHE A 1 188 ? -21.060 1.109 0.233 1.00 92.50 188 PHE A C 1
ATOM 1434 O O . PHE A 1 188 ? -21.654 2.148 -0.051 1.00 92.50 188 PHE A O 1
ATOM 1441 N N . GLY A 1 189 ? -21.451 0.329 1.243 1.00 91.00 189 GLY A N 1
ATOM 1442 C CA . GLY A 1 189 ? -22.540 0.621 2.175 1.00 91.00 189 GLY A CA 1
ATOM 1443 C C . GLY A 1 189 ? -22.394 1.999 2.815 1.00 91.00 189 GLY A C 1
ATOM 1444 O O . GLY A 1 189 ? -23.350 2.777 2.783 1.00 91.00 189 GLY A O 1
ATOM 1445 N N . LYS A 1 190 ? -21.165 2.324 3.232 1.00 85.19 190 LYS A N 1
ATOM 1446 C CA . LYS A 1 190 ? -20.760 3.559 3.924 1.00 85.19 190 LYS A CA 1
ATOM 1447 C C . LYS A 1 190 ? -20.776 4.817 3.050 1.00 85.19 190 LYS A C 1
ATOM 1449 O O . LYS A 1 190 ? -20.804 5.932 3.560 1.00 85.19 190 LYS A O 1
ATOM 1454 N N . LEU A 1 191 ? -20.760 4.666 1.724 1.00 86.88 191 LEU A N 1
ATOM 1455 C CA . LEU A 1 191 ? -20.673 5.802 0.804 1.00 86.88 191 LEU A CA 1
ATOM 1456 C C . LEU A 1 191 ? -22.048 6.439 0.519 1.00 86.88 191 LEU A C 1
ATOM 1458 O O . LEU A 1 191 ? -23.055 5.731 0.434 1.00 86.88 191 LEU A O 1
ATOM 1462 N N . PRO A 1 192 ? -22.123 7.756 0.249 1.00 88.38 192 PRO A N 1
ATOM 1463 C CA . PRO A 1 192 ? -23.355 8.388 -0.219 1.00 88.38 192 PRO A CA 1
ATOM 1464 C C . PRO A 1 192 ? -23.831 7.818 -1.572 1.00 88.38 192 PRO A C 1
ATOM 1466 O O . PRO A 1 192 ? -22.997 7.521 -2.437 1.00 88.38 192 PRO A O 1
ATOM 1469 N N . PRO A 1 193 ? -25.153 7.721 -1.838 1.00 92.94 193 PRO A N 1
ATOM 1470 C CA . PRO A 1 193 ? -25.680 7.178 -3.096 1.00 92.94 193 PRO A CA 1
ATOM 1471 C C . PRO A 1 193 ? -25.085 7.786 -4.383 1.00 92.94 193 PRO A C 1
ATOM 1473 O O . PRO A 1 193 ? -24.765 7.013 -5.292 1.00 92.94 193 PRO A O 1
ATOM 1476 N N . PRO A 1 194 ? -24.844 9.114 -4.481 1.00 91.88 194 PRO A N 1
ATOM 1477 C CA . PRO A 1 194 ? -24.214 9.701 -5.666 1.00 91.88 194 PRO A CA 1
ATOM 1478 C C . PRO A 1 194 ? -22.820 9.133 -5.964 1.00 91.88 194 PRO A C 1
ATOM 1480 O O . PRO A 1 194 ? -22.476 8.925 -7.126 1.00 91.88 194 PRO A O 1
ATOM 1483 N N . VAL A 1 195 ? -22.034 8.816 -4.927 1.00 90.12 195 VAL A N 1
ATOM 1484 C CA . VAL A 1 195 ? -20.687 8.241 -5.077 1.00 90.12 195 VAL A CA 1
ATOM 1485 C C . VAL A 1 195 ? -20.769 6.818 -5.631 1.00 90.12 195 VAL A C 1
ATOM 1487 O O . VAL A 1 195 ? -20.032 6.479 -6.557 1.00 90.12 195 VAL A O 1
ATOM 1490 N N . LYS A 1 196 ? -21.719 6.002 -5.148 1.00 92.06 196 LYS A N 1
ATOM 1491 C CA . LYS A 1 196 ? -21.942 4.631 -5.655 1.00 92.06 196 LYS A CA 1
ATOM 1492 C C . LYS A 1 196 ? -22.320 4.639 -7.139 1.00 92.06 196 LYS A C 1
ATOM 1494 O O . LYS A 1 196 ? -21.838 3.812 -7.914 1.00 92.06 196 LYS A O 1
ATOM 1499 N N . VAL A 1 197 ? -23.170 5.584 -7.545 1.00 93.50 197 VAL A N 1
ATOM 1500 C CA . VAL A 1 197 ? -23.557 5.771 -8.951 1.00 93.50 197 VAL A CA 1
ATOM 1501 C C . VAL A 1 197 ? -22.352 6.207 -9.787 1.00 93.50 197 VAL A C 1
ATOM 1503 O O . VAL A 1 197 ? -22.091 5.612 -10.834 1.00 93.50 197 VAL A O 1
ATOM 1506 N N . LEU A 1 198 ? -21.570 7.179 -9.309 1.00 93.56 198 LEU A N 1
ATOM 1507 C CA . LEU A 1 198 ? -20.382 7.662 -10.016 1.00 93.56 198 LEU A CA 1
ATOM 1508 C C . LEU A 1 198 ? -19.319 6.566 -10.181 1.00 93.56 198 LEU A C 1
ATOM 1510 O O . LEU A 1 198 ? -18.716 6.452 -11.250 1.00 93.56 198 LEU A O 1
ATOM 1514 N N . TRP A 1 199 ? -19.142 5.702 -9.178 1.00 93.94 199 TRP A N 1
ATOM 1515 C CA . TRP A 1 199 ? -18.294 4.515 -9.293 1.00 93.94 199 TRP A CA 1
ATOM 1516 C C . TRP A 1 199 ? -18.741 3.601 -10.443 1.00 93.94 199 TRP A C 1
ATOM 1518 O O . TRP A 1 199 ? -17.930 3.233 -11.297 1.00 93.94 199 TRP A O 1
ATOM 1528 N N . ARG A 1 200 ? -20.039 3.272 -10.504 1.00 92.25 200 ARG A N 1
ATOM 1529 C CA . ARG A 1 200 ? -20.602 2.382 -11.535 1.00 92.25 200 ARG A CA 1
ATOM 1530 C C . ARG A 1 200 ? -20.475 2.962 -12.945 1.00 92.25 200 ARG A C 1
ATOM 1532 O O . ARG A 1 200 ? -20.158 2.215 -13.866 1.00 92.25 200 ARG A O 1
ATOM 1539 N N . LEU A 1 201 ? -20.715 4.264 -13.109 1.00 93.25 201 LEU A N 1
ATOM 1540 C CA . LEU A 1 201 ? -20.746 4.923 -14.422 1.00 93.25 201 LEU A CA 1
ATOM 1541 C C . LEU A 1 201 ? -19.363 5.367 -14.919 1.00 93.25 201 LEU A C 1
ATOM 1543 O O . LEU A 1 201 ? -19.100 5.342 -16.121 1.00 93.25 201 LEU A O 1
ATOM 1547 N N . VAL A 1 202 ? -18.481 5.789 -14.010 1.00 94.12 202 VAL A N 1
ATOM 1548 C CA . VAL A 1 202 ? -17.199 6.430 -14.347 1.00 94.12 202 VAL A CA 1
ATOM 1549 C C . VAL A 1 202 ? -16.022 5.691 -13.724 1.00 94.12 202 VAL A C 1
ATOM 1551 O O . VAL A 1 202 ? -15.079 5.353 -14.442 1.00 94.12 202 VAL A O 1
ATOM 1554 N N . GLY A 1 203 ? -16.081 5.417 -12.419 1.00 93.44 203 GLY A N 1
ATOM 1555 C CA . GLY A 1 203 ? -14.966 4.855 -11.650 1.00 93.44 203 GLY A CA 1
ATOM 1556 C C . GLY A 1 203 ? -14.429 3.544 -12.226 1.00 93.44 203 GLY A C 1
ATOM 1557 O O . GLY A 1 203 ? -13.245 3.468 -12.550 1.00 93.44 203 GLY A O 1
ATOM 1558 N N . LYS A 1 204 ? -15.306 2.567 -12.499 1.00 94.19 204 LYS A N 1
ATOM 1559 C CA . LYS A 1 204 ? -14.919 1.280 -13.115 1.00 94.19 204 LYS A CA 1
ATOM 1560 C C . LYS A 1 204 ? -14.167 1.457 -14.436 1.00 94.19 204 LYS A C 1
ATOM 1562 O O . LYS A 1 204 ? -13.161 0.798 -14.680 1.00 94.19 204 LYS A O 1
ATOM 1567 N N . ARG A 1 205 ? -14.635 2.371 -15.294 1.00 95.19 205 ARG A N 1
ATOM 1568 C CA . ARG A 1 205 ? -13.996 2.653 -16.590 1.00 95.19 205 ARG A CA 1
ATOM 1569 C C . ARG A 1 205 ? -12.654 3.362 -16.420 1.00 95.19 205 ARG A C 1
ATOM 1571 O O . ARG A 1 205 ? -11.740 3.111 -17.200 1.00 95.19 205 ARG A O 1
ATOM 1578 N N . LYS A 1 206 ? -12.546 4.274 -15.451 1.00 95.69 206 LYS A N 1
ATOM 1579 C CA . LYS A 1 206 ? -11.295 4.975 -15.132 1.00 95.69 206 LYS A CA 1
ATOM 1580 C C . LYS A 1 206 ? -10.246 4.004 -14.602 1.00 95.69 206 LYS A C 1
ATOM 1582 O O . LYS A 1 206 ? -9.133 4.026 -15.110 1.00 95.69 206 LYS A O 1
ATOM 1587 N N . TYR A 1 207 ? -10.627 3.126 -13.678 1.00 96.25 207 TYR A N 1
ATOM 1588 C CA . TYR A 1 207 ? -9.737 2.094 -13.161 1.00 96.25 207 TYR A CA 1
ATOM 1589 C C . TYR A 1 207 ? -9.286 1.119 -14.252 1.00 96.25 207 TYR A C 1
ATOM 1591 O O . TYR A 1 207 ? -8.092 0.904 -14.418 1.00 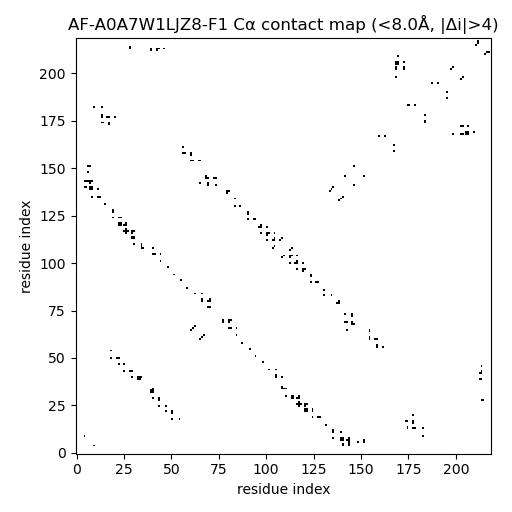96.25 207 TYR A O 1
ATOM 1599 N N . ARG A 1 208 ? -10.213 0.614 -15.077 1.00 94.81 208 ARG A N 1
ATOM 1600 C CA . ARG A 1 208 ? -9.869 -0.279 -16.193 1.00 94.81 208 ARG A CA 1
ATOM 1601 C C . ARG A 1 208 ? -8.825 0.338 -17.131 1.00 94.81 208 ARG A C 1
ATOM 1603 O O . ARG A 1 208 ? -7.813 -0.282 -17.416 1.00 94.81 208 ARG A O 1
ATOM 1610 N N . ARG A 1 209 ? -9.038 1.593 -17.539 1.00 94.94 209 ARG A N 1
ATOM 1611 C CA . ARG A 1 209 ? -8.087 2.338 -18.382 1.00 94.94 209 ARG A CA 1
ATOM 1612 C C . ARG A 1 209 ? -6.724 2.551 -17.731 1.00 94.94 209 ARG A C 1
ATOM 1614 O O . ARG A 1 209 ? -5.753 2.741 -18.448 1.00 94.94 209 ARG A O 1
ATOM 1621 N N . TYR A 1 210 ? -6.679 2.601 -16.403 1.00 96.00 210 TYR A N 1
ATOM 1622 C CA . TYR A 1 210 ? -5.436 2.709 -15.655 1.00 96.00 210 TYR A CA 1
ATOM 1623 C C . TYR A 1 210 ? -4.698 1.367 -15.607 1.00 96.00 210 TYR A C 1
ATOM 1625 O O . TYR A 1 210 ? -3.501 1.340 -15.854 1.00 96.00 210 TYR A O 1
ATOM 1633 N N . ILE A 1 211 ? -5.404 0.264 -15.329 1.00 96.00 211 ILE A N 1
ATOM 1634 C CA . ILE A 1 211 ? -4.776 -1.034 -15.051 1.00 96.00 211 ILE A CA 1
ATOM 1635 C C . ILE A 1 211 ? -4.446 -1.856 -16.308 1.00 96.00 211 ILE A C 1
ATOM 1637 O O . ILE A 1 211 ? -3.491 -2.631 -16.293 1.00 96.00 211 ILE A O 1
ATOM 1641 N N . GLU A 1 212 ? -5.191 -1.676 -17.407 1.00 94.31 212 GLU A N 1
ATOM 1642 C CA . GLU A 1 212 ? -4.985 -2.406 -18.672 1.00 94.31 212 GLU A CA 1
ATOM 1643 C C . GLU A 1 212 ? -3.565 -2.244 -19.251 1.00 94.31 212 GLU A C 1
ATOM 1645 O O . GLU A 1 212 ? -2.958 -3.261 -19.583 1.00 94.31 212 GLU A O 1
ATOM 1650 N N . PRO A 1 213 ? -2.975 -1.033 -19.342 1.00 92.62 213 PRO A N 1
ATOM 1651 C CA . PRO A 1 213 ? -1.601 -0.879 -19.833 1.00 92.62 213 PRO A CA 1
ATOM 1652 C C . PRO A 1 213 ? -0.544 -1.521 -18.924 1.00 92.62 213 PRO A C 1
ATOM 1654 O O . PRO A 1 213 ? 0.530 -1.879 -19.392 1.00 92.62 213 PRO A O 1
ATOM 1657 N N . ILE A 1 214 ? -0.842 -1.671 -17.630 1.00 95.12 214 ILE A N 1
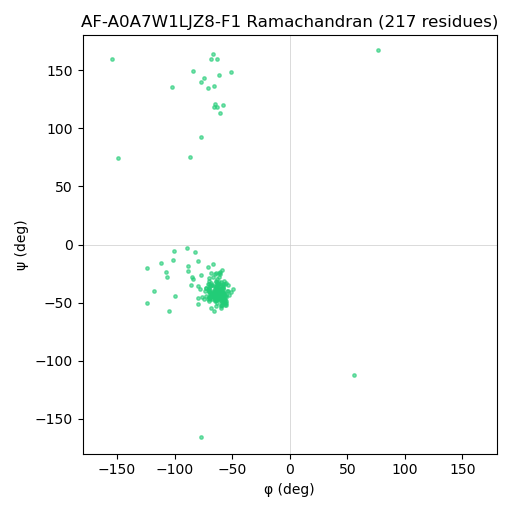ATOM 1658 C CA . ILE A 1 214 ? 0.090 -2.214 -16.633 1.00 95.12 214 ILE A CA 1
ATOM 1659 C C . ILE A 1 214 ? 0.123 -3.744 -16.722 1.00 95.12 214 ILE A C 1
ATOM 1661 O O . ILE A 1 214 ? 1.189 -4.351 -16.823 1.00 95.12 214 ILE A O 1
ATOM 1665 N N . ARG A 1 215 ? -1.056 -4.378 -16.701 1.00 90.50 215 ARG A N 1
ATOM 1666 C CA . ARG A 1 215 ? -1.201 -5.842 -16.595 1.00 90.50 215 ARG A CA 1
ATOM 1667 C C . ARG A 1 215 ? -1.490 -6.544 -17.922 1.00 90.50 215 ARG A C 1
ATOM 1669 O O . ARG A 1 215 ? -1.540 -7.770 -17.955 1.00 90.50 215 ARG A O 1
ATOM 1676 N N . GLY A 1 216 ? -1.693 -5.785 -18.996 1.00 78.75 216 GLY A N 1
ATOM 1677 C CA . GLY A 1 216 ? -2.325 -6.282 -20.213 1.00 78.75 216 GLY A CA 1
ATOM 1678 C C . GLY A 1 216 ? -3.844 -6.397 -20.051 1.00 78.75 216 GLY A C 1
ATOM 1679 O O . GLY A 1 216 ? -4.395 -6.305 -18.950 1.00 78.75 216 GLY A O 1
ATOM 1680 N N . ALA A 1 217 ? -4.550 -6.591 -21.165 1.00 58.81 217 ALA A N 1
ATOM 1681 C CA . ALA A 1 217 ? -5.981 -6.867 -21.120 1.00 58.81 217 ALA A CA 1
ATOM 1682 C C . ALA A 1 217 ? -6.213 -8.229 -20.442 1.00 58.81 217 ALA A C 1
ATOM 1684 O O . ALA A 1 217 ? -5.758 -9.257 -20.944 1.00 58.81 217 ALA A O 1
ATOM 1685 N N . ARG A 1 218 ? -6.926 -8.248 -19.307 1.00 51.00 218 ARG A N 1
ATOM 1686 C CA . ARG A 1 218 ? -7.533 -9.494 -18.817 1.00 51.00 218 ARG A CA 1
ATOM 1687 C C . ARG A 1 218 ? -8.620 -9.914 -19.828 1.00 51.00 218 ARG A C 1
ATOM 1689 O O . ARG A 1 218 ? -9.333 -9.023 -20.297 1.00 51.00 218 ARG A O 1
ATOM 1696 N N . PRO A 1 219 ? -8.715 -11.205 -20.192 1.00 37.16 219 PRO A N 1
ATOM 1697 C CA . PRO A 1 219 ? -9.773 -11.705 -21.070 1.00 37.16 219 PRO A CA 1
ATOM 1698 C C . PRO A 1 219 ? -11.177 -11.453 -20.505 1.00 37.16 219 PRO A C 1
ATOM 1700 O O . PRO A 1 219 ? -11.318 -11.366 -19.261 1.00 37.16 219 PRO A O 1
#